Protein AF-A0A8H5SRF2-F1 (afdb_monomer_lite)

pLDDT: mean 76.47, std 15.17, range [36.59, 95.06]

Structure (mmCIF, N/CA/C/O backbone):
data_AF-A0A8H5SRF2-F1
#
_entry.id   AF-A0A8H5SRF2-F1
#
loop_
_atom_site.group_PDB
_atom_site.id
_atom_site.type_symbol
_atom_site.label_atom_id
_atom_site.label_alt_id
_atom_site.label_comp_id
_atom_site.label_asym_id
_atom_site.label_entity_id
_atom_site.label_seq_id
_atom_site.pdbx_PDB_ins_code
_atom_site.Cartn_x
_atom_site.Cartn_y
_atom_site.Cartn_z
_atom_site.occupancy
_atom_site.B_iso_or_equiv
_atom_site.auth_seq_id
_atom_site.auth_comp_id
_atom_site.auth_asym_id
_atom_site.auth_atom_id
_atom_site.pdbx_PDB_model_num
ATOM 1 N N . MET A 1 1 ? 35.062 -5.086 -26.748 1.00 83.50 1 MET A N 1
ATOM 2 C CA . MET A 1 1 ? 35.191 -6.175 -25.747 1.00 83.50 1 MET A CA 1
ATOM 3 C C . MET A 1 1 ? 34.133 -7.241 -26.026 1.00 83.50 1 MET A C 1
ATOM 5 O O . MET A 1 1 ? 33.253 -6.987 -26.843 1.00 83.50 1 MET A O 1
ATOM 9 N N . THR A 1 2 ? 34.204 -8.420 -25.406 1.00 82.44 2 THR A N 1
ATOM 10 C CA . THR A 1 2 ? 33.163 -9.452 -25.541 1.00 82.44 2 THR A CA 1
ATOM 11 C C . THR A 1 2 ? 32.632 -9.879 -24.177 1.00 82.44 2 THR A C 1
ATOM 13 O O . THR A 1 2 ? 33.399 -10.125 -23.252 1.00 82.44 2 THR A O 1
ATOM 16 N N . ILE A 1 3 ? 31.308 -9.945 -24.045 1.00 78.75 3 ILE A N 1
ATOM 17 C CA . ILE A 1 3 ? 30.597 -10.421 -22.851 1.00 78.75 3 ILE A CA 1
ATOM 18 C C . ILE A 1 3 ? 29.654 -11.519 -23.331 1.00 78.75 3 ILE A C 1
ATOM 20 O O . ILE A 1 3 ? 28.920 -11.304 -24.288 1.00 78.75 3 ILE A O 1
ATOM 24 N N . LEU A 1 4 ? 29.704 -12.710 -22.727 1.00 78.81 4 LEU A N 1
ATOM 25 C CA . LEU A 1 4 ? 28.878 -13.861 -23.139 1.00 78.81 4 LEU A CA 1
ATOM 26 C C . LEU A 1 4 ? 29.005 -14.204 -24.642 1.00 78.81 4 LEU A C 1
ATOM 28 O O . LEU A 1 4 ? 28.034 -14.573 -25.299 1.00 78.81 4 LEU A O 1
ATOM 32 N N . GLY A 1 5 ? 30.205 -14.036 -25.210 1.00 83.81 5 GLY A N 1
ATOM 33 C CA . GLY A 1 5 ? 30.459 -14.258 -26.640 1.00 83.81 5 GLY A CA 1
ATOM 34 C C . GLY A 1 5 ? 29.852 -13.198 -27.568 1.00 83.81 5 GLY A C 1
ATOM 35 O O . GLY A 1 5 ? 29.822 -13.396 -28.781 1.00 83.81 5 GLY A O 1
ATOM 36 N N . LYS A 1 6 ? 29.368 -12.078 -27.022 1.00 89.19 6 LYS A N 1
ATOM 37 C CA . LYS A 1 6 ? 28.719 -10.991 -27.761 1.00 89.19 6 LYS A CA 1
ATOM 38 C C . LYS A 1 6 ? 29.547 -9.736 -27.738 1.00 89.19 6 LYS A C 1
ATOM 40 O O . LYS A 1 6 ? 30.226 -9.459 -26.748 1.00 89.19 6 LYS A O 1
ATOM 45 N N . ARG A 1 7 ? 29.508 -8.985 -28.839 1.00 89.75 7 ARG A N 1
ATOM 46 C CA . ARG A 1 7 ? 30.237 -7.724 -28.932 1.00 89.75 7 ARG A CA 1
ATOM 47 C C . ARG A 1 7 ? 29.632 -6.751 -27.939 1.00 89.75 7 ARG A C 1
ATOM 49 O O . ARG A 1 7 ? 28.467 -6.393 -28.041 1.00 89.75 7 ARG A O 1
ATOM 56 N N . ALA A 1 8 ? 30.442 -6.341 -26.981 1.00 90.75 8 ALA A N 1
ATOM 57 C CA . ALA A 1 8 ? 30.112 -5.273 -26.066 1.00 90.75 8 ALA A CA 1
ATOM 58 C C . ALA A 1 8 ? 30.993 -4.068 -26.399 1.00 90.75 8 ALA A C 1
ATOM 60 O O . ALA A 1 8 ? 32.210 -4.197 -26.618 1.00 90.75 8 ALA A O 1
ATOM 61 N N . THR A 1 9 ? 30.360 -2.904 -26.467 1.00 92.62 9 THR A N 1
ATOM 62 C CA . THR A 1 9 ? 31.040 -1.621 -26.582 1.00 92.62 9 THR A CA 1
ATOM 63 C C . THR A 1 9 ? 30.876 -0.887 -25.267 1.00 92.62 9 THR A C 1
ATOM 65 O O . THR A 1 9 ? 29.789 -0.846 -24.698 1.00 92.62 9 THR A O 1
ATOM 68 N N . LEU A 1 10 ? 31.982 -0.362 -24.763 1.00 89.88 10 LEU A N 1
ATOM 69 C CA . LEU A 1 10 ? 31.994 0.574 -23.660 1.00 89.88 10 LEU A CA 1
ATOM 70 C C . LEU A 1 10 ? 32.866 1.728 -24.130 1.00 89.88 10 LEU A C 1
ATOM 72 O O . LEU A 1 10 ? 34.052 1.535 -24.395 1.00 89.88 10 LEU A O 1
ATOM 76 N N . VAL A 1 11 ? 32.250 2.885 -24.312 1.00 91.19 11 VAL A N 1
ATOM 77 C CA . VAL A 1 11 ? 32.907 4.117 -24.733 1.00 91.19 11 VAL A CA 1
ATOM 78 C C . VAL A 1 11 ? 32.806 5.091 -23.575 1.00 91.19 11 VAL A C 1
ATOM 80 O O . VAL A 1 11 ? 31.721 5.294 -23.033 1.00 91.19 11 VAL A O 1
ATOM 83 N N . ALA A 1 12 ? 33.945 5.646 -23.183 1.00 89.50 12 ALA A N 1
ATOM 84 C CA . ALA A 1 12 ? 34.037 6.701 -22.191 1.00 89.50 12 ALA A CA 1
ATOM 85 C C . ALA A 1 12 ? 34.679 7.914 -22.865 1.00 89.50 12 ALA A C 1
ATOM 87 O O . ALA A 1 12 ? 35.881 7.904 -23.125 1.00 89.50 12 ALA A O 1
ATOM 88 N N . ASP A 1 13 ? 33.876 8.931 -23.154 1.00 89.12 13 ASP A N 1
ATOM 89 C CA . ASP A 1 13 ? 34.351 10.212 -23.659 1.00 89.12 13 ASP A CA 1
ATOM 90 C C . ASP A 1 13 ? 34.490 11.160 -22.471 1.00 89.12 13 ASP A C 1
ATOM 92 O O . ASP A 1 13 ? 33.506 11.597 -21.869 1.00 89.12 13 ASP A O 1
ATOM 96 N N . VAL A 1 14 ? 35.738 11.426 -22.095 1.00 85.38 14 VAL A N 1
ATOM 97 C CA . VAL A 1 14 ? 36.088 12.320 -20.992 1.00 85.38 14 VAL A CA 1
ATOM 98 C C . VAL A 1 14 ? 36.762 13.541 -21.589 1.00 85.38 14 VAL A C 1
ATOM 100 O O . VAL A 1 14 ? 37.888 13.460 -22.079 1.00 85.38 14 VAL A O 1
ATOM 103 N N . VAL A 1 15 ? 36.078 14.677 -21.542 1.00 83.06 15 VAL A N 1
ATOM 104 C CA . VAL A 1 15 ? 36.648 15.978 -21.902 1.00 83.06 15 VAL A CA 1
ATOM 105 C C . VAL A 1 15 ? 36.494 16.947 -20.736 1.00 83.06 15 VAL A C 1
ATOM 107 O O . VAL A 1 15 ? 35.779 16.680 -19.774 1.00 83.06 15 VAL A O 1
ATOM 110 N N . GLU A 1 16 ? 37.153 18.100 -20.823 1.00 78.62 16 GLU A N 1
ATOM 111 C CA . GLU A 1 16 ? 37.225 19.081 -19.731 1.00 78.62 16 GLU A CA 1
ATOM 112 C C . GLU A 1 16 ? 35.849 19.523 -19.194 1.00 78.62 16 GLU A C 1
ATOM 114 O O . GLU A 1 16 ? 35.707 19.863 -18.021 1.00 78.62 16 GLU A O 1
ATOM 119 N N . THR A 1 17 ? 34.813 19.489 -20.035 1.00 78.44 17 THR A N 1
ATOM 120 C CA . THR A 1 17 ? 33.472 19.991 -19.706 1.00 78.44 17 THR A CA 1
ATOM 121 C C . THR A 1 17 ? 32.416 18.910 -19.485 1.00 78.44 17 THR A C 1
ATOM 123 O O . THR A 1 17 ? 31.357 19.226 -18.933 1.00 78.44 17 THR A O 1
ATOM 126 N N . HIS A 1 18 ? 32.664 17.659 -19.889 1.00 81.62 18 HIS A N 1
ATOM 127 C CA . HIS A 1 18 ? 31.697 16.572 -19.749 1.00 81.62 18 HIS A CA 1
ATOM 128 C C . HIS A 1 18 ? 32.340 15.185 -19.715 1.00 81.62 18 HIS A C 1
ATOM 130 O O . HIS A 1 18 ? 33.383 14.932 -20.316 1.00 81.62 18 HIS A O 1
ATOM 136 N N . VAL A 1 19 ? 31.646 14.276 -19.035 1.00 84.81 19 VAL A N 1
ATOM 137 C CA . VAL A 1 19 ? 31.926 12.846 -19.004 1.00 84.81 19 VAL A CA 1
ATOM 138 C C . VAL A 1 19 ? 30.728 12.116 -19.590 1.00 84.81 19 VAL A C 1
ATOM 140 O O . VAL A 1 19 ? 29.611 12.245 -19.089 1.00 84.81 19 VAL A O 1
ATOM 143 N N . LYS A 1 20 ? 30.955 11.325 -20.635 1.00 90.38 20 LYS A N 1
ATOM 144 C CA . LYS A 1 20 ? 29.931 10.491 -21.255 1.00 90.38 20 LYS A CA 1
ATOM 145 C C . LYS A 1 20 ? 30.368 9.036 -21.255 1.00 90.38 20 LYS A C 1
ATOM 147 O O . LYS A 1 20 ? 31.425 8.702 -21.778 1.00 90.38 20 LYS A O 1
ATOM 152 N N . PHE A 1 21 ? 29.538 8.167 -20.699 1.00 91.75 21 PHE A N 1
ATOM 153 C CA . PHE A 1 21 ? 29.698 6.724 -20.756 1.00 91.75 21 PHE A CA 1
ATOM 154 C C . PHE A 1 21 ? 28.569 6.127 -21.579 1.00 91.75 21 PHE A C 1
ATOM 156 O O . PHE A 1 21 ? 27.397 6.247 -21.231 1.00 91.75 21 PHE A O 1
ATOM 163 N N . LYS A 1 22 ? 28.925 5.421 -22.646 1.00 93.06 22 LYS A N 1
ATOM 164 C CA . LYS A 1 22 ? 27.980 4.669 -23.460 1.00 93.06 22 LYS A CA 1
ATOM 165 C C . LYS A 1 22 ? 28.372 3.205 -23.477 1.00 93.06 22 LYS A C 1
ATOM 167 O O . LYS A 1 22 ? 29.464 2.846 -23.909 1.00 93.06 22 LYS A O 1
ATOM 172 N N . GLY A 1 23 ? 27.466 2.363 -23.009 1.00 93.12 23 GLY A N 1
ATOM 173 C CA . GLY A 1 23 ? 27.585 0.916 -23.029 1.00 93.12 23 GLY A CA 1
ATOM 174 C C . GLY A 1 23 ? 26.528 0.308 -23.940 1.00 93.12 23 GLY A C 1
ATOM 175 O O . GLY A 1 23 ? 25.348 0.631 -23.817 1.00 93.12 23 GLY A O 1
ATOM 176 N N . THR A 1 24 ? 26.920 -0.602 -24.823 1.00 94.38 24 THR A N 1
ATOM 177 C CA . THR A 1 24 ? 25.981 -1.478 -25.537 1.00 94.38 24 THR A CA 1
ATOM 178 C C . THR A 1 24 ? 26.495 -2.907 -25.530 1.00 94.38 24 THR A C 1
ATOM 180 O O . THR A 1 24 ? 27.704 -3.149 -25.487 1.00 94.38 24 THR A O 1
ATOM 183 N N . ILE A 1 25 ? 25.584 -3.871 -25.597 1.00 93.12 25 ILE A N 1
ATOM 184 C CA . ILE A 1 25 ? 25.926 -5.267 -25.873 1.00 93.12 25 ILE A CA 1
ATOM 185 C C . ILE A 1 25 ? 25.044 -5.763 -27.008 1.00 93.12 25 ILE A C 1
ATOM 187 O O . ILE A 1 25 ? 23.838 -5.569 -26.978 1.00 93.12 25 ILE A O 1
ATOM 191 N N . GLU A 1 26 ? 25.653 -6.375 -28.016 1.00 94.44 26 GLU A N 1
ATOM 192 C CA . GLU A 1 26 ? 24.957 -6.947 -29.164 1.00 94.44 26 GLU A CA 1
ATOM 193 C C . GLU A 1 26 ? 23.867 -7.912 -28.698 1.00 94.44 26 GLU A C 1
ATOM 195 O O . GLU A 1 26 ? 24.128 -8.801 -27.880 1.00 94.44 26 GLU A O 1
ATOM 200 N N . SER A 1 27 ? 22.659 -7.740 -29.233 1.00 92.94 27 SER A N 1
ATOM 201 C CA . SER A 1 27 ? 21.511 -8.584 -28.914 1.00 92.94 27 SER A CA 1
ATOM 202 C C . SER A 1 27 ? 21.837 -10.073 -29.043 1.00 92.94 27 SER A C 1
ATOM 204 O O . SER A 1 27 ? 22.589 -10.540 -29.913 1.00 92.94 27 SER A O 1
ATOM 206 N N . PHE A 1 28 ? 21.306 -10.856 -28.110 1.00 92.69 28 PHE A N 1
ATOM 207 C CA . PHE A 1 28 ? 21.703 -12.248 -27.984 1.00 92.69 28 PHE A CA 1
ATOM 208 C C . PHE A 1 28 ? 20.631 -13.148 -27.426 1.00 92.69 28 PHE A C 1
ATOM 210 O O . PHE A 1 28 ? 19.654 -12.709 -26.828 1.00 92.69 28 PHE A O 1
ATOM 217 N N . LYS A 1 29 ? 20.851 -14.445 -27.632 1.00 90.25 29 LYS A N 1
ATOM 218 C CA . LYS A 1 29 ? 20.007 -15.493 -27.088 1.00 90.25 29 LYS A CA 1
ATOM 219 C C . LYS A 1 29 ? 20.769 -16.275 -26.037 1.00 90.25 29 LYS A C 1
ATOM 221 O O . LYS A 1 29 ? 21.932 -16.617 -26.248 1.00 90.25 29 LYS A O 1
ATOM 226 N N . LEU A 1 30 ? 20.100 -16.560 -24.930 1.00 85.44 30 LEU A N 1
ATOM 227 C CA . LEU A 1 30 ? 20.599 -17.414 -23.860 1.00 85.44 30 LEU A CA 1
ATOM 228 C C . LEU A 1 30 ? 19.541 -18.487 -23.609 1.00 85.44 30 LEU A C 1
ATOM 230 O O . LEU A 1 30 ? 18.542 -18.230 -22.951 1.00 85.44 30 LEU A O 1
ATOM 234 N N . GLY A 1 31 ? 19.700 -19.673 -24.197 1.00 85.62 31 GLY A N 1
ATOM 235 C CA . GLY A 1 31 ? 18.636 -20.683 -24.193 1.00 85.62 31 GLY A CA 1
ATOM 236 C C . GLY A 1 31 ? 17.362 -20.177 -24.886 1.00 85.62 31 GLY A C 1
ATOM 237 O O . GLY A 1 31 ? 17.415 -19.726 -26.027 1.00 85.62 31 GLY A O 1
ATOM 238 N N . GLY A 1 32 ? 16.218 -20.241 -24.195 1.00 85.31 32 GLY A N 1
ATOM 239 C CA . GLY A 1 32 ? 14.915 -19.760 -24.690 1.00 85.31 32 GLY A CA 1
ATOM 240 C C . GLY A 1 32 ? 14.676 -18.248 -24.564 1.00 85.31 32 GLY A C 1
ATOM 241 O O . GLY A 1 32 ? 13.567 -17.785 -24.834 1.00 85.31 32 GLY A O 1
ATOM 242 N N . PHE A 1 33 ? 15.689 -17.499 -24.129 1.00 89.00 33 PHE A N 1
ATOM 243 C CA . PHE A 1 33 ? 15.622 -16.072 -23.839 1.00 89.00 33 PHE A CA 1
ATOM 244 C C . PHE A 1 33 ? 16.278 -15.284 -24.974 1.00 89.00 33 PHE A C 1
ATOM 246 O O . PHE A 1 33 ? 17.355 -15.659 -25.432 1.00 89.00 33 PHE A O 1
ATOM 253 N N . GLU A 1 34 ? 15.672 -14.179 -25.392 1.00 92.94 34 GLU A N 1
ATOM 254 C CA . GLU A 1 34 ? 16.238 -13.190 -26.312 1.00 92.94 34 GLU A CA 1
ATOM 255 C C . GLU A 1 34 ? 16.372 -11.845 -25.594 1.00 92.94 34 GLU A C 1
ATOM 257 O O . GLU A 1 34 ? 15.385 -11.271 -25.138 1.00 92.94 34 GLU A O 1
ATOM 262 N N . ILE A 1 35 ? 17.601 -11.350 -25.491 1.00 91.88 35 ILE A N 1
ATOM 263 C CA . ILE A 1 35 ? 17.958 -10.097 -24.830 1.00 91.88 35 ILE A CA 1
ATOM 264 C C . ILE A 1 35 ? 18.271 -9.062 -25.915 1.00 91.88 35 ILE A C 1
ATOM 266 O O . ILE A 1 35 ? 19.146 -9.281 -26.754 1.00 91.88 35 ILE A O 1
ATOM 270 N N . ARG A 1 36 ? 17.540 -7.944 -25.900 1.00 94.19 36 ARG A N 1
ATOM 271 C CA . ARG A 1 36 ? 17.618 -6.838 -26.870 1.00 94.19 36 ARG A CA 1
ATOM 272 C C . ARG A 1 36 ? 17.312 -5.490 -26.201 1.00 94.19 36 ARG A C 1
ATOM 274 O O . ARG A 1 36 ? 16.944 -5.460 -25.028 1.00 94.19 36 ARG A O 1
ATOM 281 N N . GLY A 1 37 ? 17.445 -4.385 -26.927 1.00 92.38 37 GLY A N 1
ATOM 282 C CA . GLY A 1 37 ? 16.904 -3.096 -26.481 1.00 92.38 37 GLY A CA 1
ATOM 283 C C . GLY A 1 37 ? 15.373 -3.093 -26.569 1.00 92.38 37 GLY A C 1
ATOM 284 O O . GLY A 1 37 ? 14.782 -3.839 -27.360 1.00 92.38 37 GLY A O 1
ATOM 285 N N . ALA A 1 38 ? 14.696 -2.297 -25.739 1.00 91.69 38 ALA A N 1
ATOM 286 C CA . ALA A 1 38 ? 13.254 -2.105 -25.883 1.00 91.69 38 ALA A CA 1
ATOM 287 C C . ALA A 1 38 ? 12.940 -1.075 -26.972 1.00 91.69 38 ALA A C 1
ATOM 289 O O . ALA A 1 38 ? 11.940 -1.225 -27.676 1.00 91.69 38 ALA A O 1
ATOM 290 N N . ARG A 1 39 ? 13.796 -0.054 -27.122 1.00 91.12 39 ARG A N 1
ATOM 291 C CA . ARG A 1 39 ? 13.677 1.006 -28.137 1.00 91.12 39 ARG A CA 1
ATOM 292 C C . ARG A 1 39 ? 14.652 0.825 -29.300 1.00 91.12 39 ARG A C 1
ATOM 294 O O . ARG A 1 39 ? 14.367 1.290 -30.400 1.00 91.12 39 ARG A O 1
ATOM 301 N N . ALA A 1 40 ? 15.777 0.155 -29.066 1.00 89.94 40 ALA A N 1
ATOM 302 C CA . ALA A 1 40 ? 16.799 -0.139 -30.069 1.00 89.94 40 ALA A CA 1
ATOM 303 C C . ALA A 1 40 ? 17.007 -1.650 -30.260 1.00 89.94 40 ALA A C 1
ATOM 305 O O . ALA A 1 40 ? 16.462 -2.471 -29.525 1.00 89.94 40 ALA A O 1
ATOM 306 N N . THR A 1 41 ? 17.813 -2.028 -31.254 1.00 91.31 41 THR A N 1
ATOM 307 C CA . THR A 1 41 ? 18.184 -3.433 -31.485 1.00 91.31 41 THR A CA 1
ATOM 308 C C . THR A 1 41 ? 18.956 -4.006 -30.298 1.00 91.31 41 THR A C 1
ATOM 310 O O . THR A 1 41 ? 18.625 -5.077 -29.796 1.00 91.31 41 THR A O 1
ATOM 313 N N . ASP A 1 42 ? 19.948 -3.268 -29.812 1.00 93.94 42 ASP A N 1
ATOM 314 C CA . ASP A 1 42 ? 20.847 -3.710 -28.753 1.00 93.94 42 ASP A CA 1
ATOM 315 C C . ASP A 1 42 ? 20.474 -3.040 -27.425 1.00 93.94 42 ASP A C 1
ATOM 317 O O . ASP A 1 42 ? 20.145 -1.850 -27.425 1.00 93.94 42 ASP A O 1
ATOM 321 N N . PRO A 1 43 ? 20.506 -3.764 -26.291 1.00 93.25 43 PRO A N 1
ATOM 322 C CA . PRO A 1 43 ? 20.370 -3.144 -24.981 1.00 93.25 43 PRO A CA 1
ATOM 323 C C . PRO A 1 43 ? 21.507 -2.147 -24.749 1.00 93.25 43 PRO A C 1
ATOM 325 O O . PRO A 1 43 ? 22.654 -2.360 -25.167 1.00 93.25 43 PRO A O 1
ATOM 328 N N . SER A 1 44 ? 21.188 -1.060 -24.054 1.00 94.56 44 SER A N 1
ATOM 329 C CA . SER A 1 44 ? 22.119 0.050 -23.886 1.00 94.56 44 SER A CA 1
ATOM 330 C C . SER A 1 44 ? 22.020 0.713 -22.524 1.00 94.56 44 SER A C 1
ATOM 332 O O . SER A 1 44 ? 20.943 0.798 -21.933 1.00 94.56 44 SER A O 1
ATOM 334 N N . ILE A 1 45 ? 23.154 1.243 -22.084 1.00 92.75 45 ILE A N 1
ATOM 335 C CA . ILE A 1 45 ? 23.268 2.195 -20.986 1.00 92.75 45 ILE A CA 1
ATOM 336 C C . ILE A 1 45 ? 23.930 3.448 -21.562 1.00 92.75 45 ILE A C 1
ATOM 338 O O . ILE A 1 45 ? 24.992 3.352 -22.176 1.00 92.75 45 ILE A O 1
ATOM 342 N N . ASP A 1 46 ? 23.312 4.609 -21.389 1.00 93.19 46 ASP A N 1
ATOM 343 C CA . ASP A 1 46 ? 23.862 5.911 -21.775 1.00 93.19 46 ASP A CA 1
ATOM 344 C C . ASP A 1 46 ? 23.839 6.818 -20.546 1.00 93.19 46 ASP A C 1
ATOM 346 O O . ASP A 1 46 ? 22.784 7.063 -19.962 1.00 93.19 46 ASP A O 1
ATOM 350 N N . LEU A 1 47 ? 25.012 7.253 -20.111 1.00 90.69 47 LEU A N 1
ATOM 351 C CA . LEU A 1 47 ? 25.215 8.105 -18.953 1.00 90.69 47 LEU A CA 1
ATOM 352 C C . LEU A 1 47 ? 25.997 9.329 -19.413 1.00 90.69 47 LEU A C 1
ATOM 354 O O . LEU A 1 47 ? 27.134 9.210 -19.857 1.00 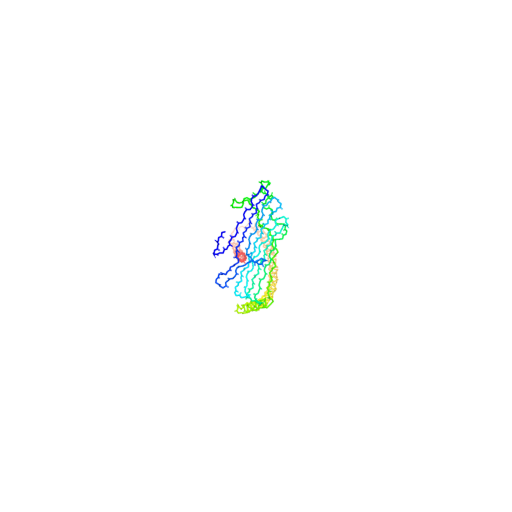90.69 47 LEU A O 1
ATOM 358 N N . GLU A 1 48 ? 25.420 10.508 -19.259 1.00 88.06 48 GLU A N 1
ATOM 359 C CA . GLU A 1 48 ? 26.080 11.771 -19.562 1.00 88.06 48 GLU A CA 1
ATOM 360 C C . GLU A 1 48 ? 26.042 12.662 -18.327 1.00 88.06 48 GLU A C 1
ATOM 362 O O . GLU A 1 48 ? 24.973 12.971 -17.805 1.00 88.06 48 GLU A O 1
ATOM 367 N N . ILE A 1 49 ? 27.219 13.046 -17.842 1.00 83.62 49 ILE A N 1
ATOM 368 C CA . ILE A 1 49 ? 27.397 13.908 -16.679 1.00 83.62 49 ILE A CA 1
ATOM 369 C C . ILE A 1 49 ? 28.272 15.085 -17.099 1.00 83.62 49 ILE A C 1
ATOM 371 O O . ILE A 1 49 ? 29.465 14.954 -17.367 1.00 83.62 49 ILE A O 1
ATOM 375 N N . SER A 1 50 ? 27.678 16.264 -17.138 1.00 80.06 50 SER A N 1
ATOM 376 C CA . SER A 1 50 ? 28.318 17.533 -17.446 1.00 80.06 50 SER A CA 1
ATOM 377 C C . SER A 1 50 ? 27.687 18.651 -16.625 1.00 80.06 50 SER A C 1
ATOM 379 O O . SER A 1 50 ? 26.713 18.451 -15.895 1.00 80.06 50 SER A O 1
ATOM 381 N N . ARG A 1 51 ? 28.231 19.866 -16.748 1.00 70.50 51 ARG A N 1
ATOM 382 C CA . ARG A 1 51 ? 27.621 21.048 -16.119 1.00 70.50 51 ARG A CA 1
ATOM 383 C C . ARG A 1 51 ? 26.224 21.354 -16.665 1.00 70.50 51 ARG A C 1
ATOM 385 O O . ARG A 1 51 ? 25.435 21.964 -15.956 1.00 70.50 51 ARG A O 1
ATOM 392 N N . THR A 1 52 ? 25.942 20.967 -17.908 1.00 75.19 52 THR A N 1
ATOM 393 C CA . THR A 1 52 ? 24.704 21.310 -18.622 1.00 75.19 52 THR A CA 1
ATOM 394 C C . THR A 1 52 ? 23.824 20.107 -18.928 1.00 75.19 52 THR A C 1
ATOM 396 O O . THR A 1 52 ? 22.685 20.304 -19.324 1.00 75.19 52 THR A O 1
ATOM 399 N N . VAL A 1 53 ? 24.313 18.876 -18.769 1.00 80.12 53 VAL A N 1
ATOM 400 C CA . VAL A 1 53 ? 23.620 17.618 -19.091 1.00 80.12 53 VAL A CA 1
ATOM 401 C C . VAL A 1 53 ? 23.884 16.613 -17.983 1.00 80.12 53 VAL A C 1
ATOM 403 O O . VAL A 1 53 ? 25.030 16.301 -17.689 1.00 80.12 53 VAL A O 1
ATOM 406 N N . GLN A 1 54 ? 22.828 16.098 -17.370 1.00 81.69 54 GLN A N 1
ATOM 407 C CA . GLN A 1 54 ? 22.906 15.063 -16.343 1.00 81.69 54 GLN A CA 1
ATOM 408 C C . GLN A 1 54 ? 21.826 14.032 -16.636 1.00 81.69 54 GLN A C 1
ATOM 410 O O . GLN A 1 54 ? 20.685 14.157 -16.185 1.00 81.69 54 GLN A O 1
ATOM 415 N N . LYS A 1 55 ? 22.184 13.044 -17.453 1.00 87.25 55 LYS A N 1
ATOM 416 C CA . LYS A 1 55 ? 21.247 12.091 -18.033 1.00 87.25 55 LYS A CA 1
ATOM 417 C C . LYS A 1 55 ? 21.694 10.656 -17.816 1.00 87.25 55 LYS A C 1
ATOM 419 O O . LYS A 1 55 ? 22.857 10.331 -18.030 1.00 87.25 55 LYS A O 1
ATOM 424 N N . ILE A 1 56 ? 20.756 9.793 -17.436 1.00 89.31 56 ILE A N 1
ATOM 425 C CA . ILE A 1 56 ? 20.941 8.344 -17.347 1.00 89.31 56 ILE A CA 1
ATOM 426 C C . ILE A 1 56 ? 19.806 7.671 -18.109 1.00 89.31 56 ILE A C 1
ATOM 428 O O . ILE A 1 56 ? 18.639 7.844 -17.768 1.00 89.31 56 ILE A O 1
ATOM 432 N N . LEU A 1 57 ? 20.151 6.869 -19.109 1.00 92.62 57 LEU A N 1
ATOM 433 C CA . LEU A 1 57 ? 19.228 6.010 -19.833 1.00 92.62 57 LEU A CA 1
ATOM 434 C C . LEU A 1 57 ? 19.691 4.560 -19.716 1.00 92.62 57 LEU A C 1
ATOM 436 O O . LEU A 1 57 ? 20.807 4.223 -20.101 1.00 92.62 57 LEU A O 1
ATOM 440 N N . ILE A 1 58 ? 18.810 3.693 -19.237 1.00 92.69 58 ILE A N 1
ATOM 441 C CA . ILE A 1 58 ? 18.965 2.240 -19.304 1.00 92.69 58 ILE A CA 1
ATOM 442 C C . ILE A 1 58 ? 17.813 1.720 -20.151 1.00 92.69 58 ILE A C 1
ATOM 444 O O . ILE A 1 58 ? 16.657 2.003 -19.843 1.00 92.69 58 ILE A O 1
ATOM 448 N N . ASP A 1 59 ? 18.125 0.975 -21.207 1.00 95.06 59 ASP A N 1
ATOM 449 C CA . ASP A 1 59 ? 17.143 0.368 -22.106 1.00 95.06 59 ASP A CA 1
ATOM 450 C C . ASP A 1 59 ? 17.413 -1.131 -22.249 1.00 95.06 59 ASP A C 1
ATOM 452 O O . ASP A 1 59 ? 18.459 -1.544 -22.760 1.00 95.06 59 ASP A O 1
ATOM 456 N N . GLY A 1 60 ? 16.458 -1.947 -21.805 1.00 94.19 60 GLY A N 1
ATOM 457 C CA . GLY A 1 60 ? 16.549 -3.395 -21.888 1.00 94.19 60 GLY A CA 1
ATOM 458 C C . GLY A 1 60 ? 15.195 -4.066 -22.077 1.00 94.19 60 GLY A C 1
ATOM 459 O O . GLY A 1 60 ? 14.188 -3.708 -21.464 1.00 94.19 60 GLY A O 1
ATOM 460 N N . LYS A 1 61 ? 15.189 -5.102 -22.911 1.00 95.00 61 LYS A N 1
ATOM 461 C CA . LYS A 1 61 ? 14.062 -6.000 -23.129 1.00 95.00 61 LYS A CA 1
ATOM 462 C C . LYS A 1 61 ? 14.542 -7.442 -23.170 1.00 95.00 61 LYS A C 1
ATOM 464 O O . LYS A 1 61 ? 15.421 -7.805 -23.948 1.00 95.00 61 LYS A O 1
ATOM 469 N N . ILE A 1 62 ? 13.893 -8.283 -22.381 1.00 93.44 62 ILE A N 1
ATOM 470 C CA . ILE A 1 62 ? 14.080 -9.729 -22.382 1.00 93.44 62 ILE A CA 1
ATOM 471 C C . ILE A 1 62 ? 12.794 -10.345 -22.913 1.00 93.44 62 ILE A C 1
ATOM 473 O O . ILE A 1 62 ? 11.715 -10.053 -22.413 1.00 93.44 62 ILE A O 1
ATOM 477 N N . THR A 1 63 ? 12.892 -11.160 -23.952 1.00 92.62 63 THR A N 1
ATOM 478 C CA . THR A 1 63 ? 11.768 -11.885 -24.553 1.00 92.62 63 THR A CA 1
ATOM 479 C C . THR A 1 63 ? 11.965 -13.379 -24.291 1.00 92.62 63 THR A C 1
ATOM 481 O O . THR A 1 63 ? 13.076 -13.884 -24.431 1.00 92.62 63 THR A O 1
ATOM 484 N N . PHE A 1 64 ? 10.914 -14.091 -23.896 1.00 89.69 64 PHE A N 1
ATOM 485 C CA . PHE A 1 64 ? 10.924 -15.527 -23.595 1.00 89.69 64 PHE A CA 1
ATOM 486 C C . PHE A 1 64 ? 9.826 -16.168 -24.422 1.00 89.69 64 PHE A C 1
ATOM 488 O O . PHE A 1 64 ? 8.667 -15.803 -24.275 1.00 89.69 64 PHE A O 1
ATOM 495 N N . GLN A 1 65 ? 10.138 -17.110 -25.310 1.00 76.44 65 GLN A N 1
ATOM 496 C CA . GLN A 1 65 ? 9.128 -17.551 -26.292 1.00 76.44 65 GLN A CA 1
ATOM 497 C C . GLN A 1 65 ? 8.605 -16.330 -27.110 1.00 76.44 65 GLN A C 1
ATOM 499 O O . GLN A 1 65 ? 9.053 -15.203 -26.916 1.00 76.44 65 GLN A O 1
ATOM 504 N N . LYS A 1 66 ? 7.740 -16.496 -28.116 1.00 76.94 66 LYS A N 1
ATOM 505 C CA . LYS A 1 66 ? 7.421 -15.361 -29.018 1.00 76.94 66 LYS A CA 1
ATOM 506 C C . LYS A 1 66 ? 6.642 -14.216 -28.343 1.00 76.94 66 LYS A C 1
ATOM 508 O O . LYS A 1 66 ? 6.776 -13.075 -28.779 1.00 76.94 66 LYS A O 1
ATOM 513 N N . ASP A 1 67 ? 5.902 -14.505 -27.269 1.00 82.69 67 ASP A N 1
ATOM 514 C CA . ASP A 1 67 ? 4.855 -13.608 -26.753 1.00 82.69 67 ASP A CA 1
ATOM 515 C C . ASP A 1 67 ? 5.002 -13.195 -25.276 1.00 82.69 67 ASP A C 1
ATOM 517 O O . ASP A 1 67 ? 4.175 -12.424 -24.780 1.00 82.69 67 ASP A O 1
ATOM 521 N N . VAL A 1 68 ? 6.047 -13.657 -24.575 1.00 88.31 68 VAL A N 1
ATOM 522 C CA . VAL A 1 68 ? 6.361 -13.259 -23.188 1.00 88.31 68 VAL A CA 1
ATOM 523 C C . VAL A 1 68 ? 7.538 -12.286 -23.223 1.00 88.31 68 VAL A C 1
ATOM 525 O O . VAL A 1 68 ? 8.544 -12.551 -23.882 1.00 88.31 68 VAL A O 1
ATOM 528 N N . TRP A 1 69 ? 7.467 -11.170 -22.505 1.00 93.31 69 TRP A N 1
ATOM 529 C CA . TRP A 1 69 ? 8.592 -10.253 -22.359 1.00 93.31 69 TRP A CA 1
ATOM 530 C C . TRP A 1 69 ? 8.599 -9.503 -21.033 1.00 93.31 69 TRP A C 1
ATOM 532 O O . TRP A 1 69 ? 7.568 -9.302 -20.397 1.00 93.31 69 TRP A O 1
ATOM 542 N N . ILE A 1 70 ? 9.789 -9.049 -20.659 1.00 92.75 70 ILE A N 1
ATOM 543 C CA . ILE A 1 70 ? 10.046 -8.060 -19.620 1.00 92.75 70 ILE A CA 1
ATOM 544 C C . ILE A 1 70 ? 10.774 -6.897 -20.282 1.00 92.75 70 ILE A C 1
ATOM 546 O O . ILE A 1 70 ? 11.795 -7.096 -20.939 1.00 92.75 70 ILE A O 1
ATOM 550 N N . VAL A 1 71 ? 10.259 -5.688 -20.106 1.00 94.94 71 VAL A N 1
ATOM 551 C CA . VAL A 1 71 ? 10.917 -4.440 -20.494 1.00 94.94 71 VAL A CA 1
ATOM 552 C C . VAL A 1 71 ? 11.270 -3.675 -19.232 1.00 94.94 71 VAL A C 1
ATOM 554 O O . VAL A 1 71 ? 10.435 -3.544 -18.339 1.00 94.94 71 VAL A O 1
ATOM 557 N N . VAL A 1 72 ? 12.494 -3.159 -19.184 1.00 93.00 72 VAL A N 1
ATOM 558 C CA . VAL A 1 72 ? 12.966 -2.241 -18.150 1.00 93.00 72 VAL A CA 1
ATOM 559 C C . VAL A 1 72 ? 13.565 -1.036 -18.849 1.00 93.00 72 VAL A C 1
ATOM 561 O O . VAL A 1 72 ? 14.514 -1.167 -19.623 1.00 93.00 72 VAL A O 1
ATOM 564 N N . ILE A 1 73 ? 13.007 0.136 -18.568 1.00 94.00 73 ILE A N 1
ATOM 565 C CA . ILE A 1 73 ? 13.557 1.406 -19.017 1.00 94.00 73 ILE A CA 1
ATOM 566 C C . ILE A 1 73 ? 13.689 2.323 -17.809 1.00 94.00 73 ILE A C 1
ATOM 568 O O . ILE A 1 73 ? 12.730 2.534 -17.066 1.00 94.00 73 ILE A O 1
ATOM 572 N N . VAL A 1 74 ? 14.881 2.879 -17.635 1.00 91.94 74 VAL A N 1
ATOM 573 C CA . VAL A 1 74 ? 15.166 3.921 -16.647 1.00 91.94 74 VAL A CA 1
ATOM 574 C C . VAL A 1 74 ? 15.604 5.148 -17.420 1.00 91.94 74 VAL A C 1
ATOM 576 O O . VAL A 1 74 ? 16.533 5.052 -18.214 1.00 91.94 74 VAL A O 1
ATOM 579 N N . ASP A 1 75 ? 14.926 6.272 -17.228 1.00 91.19 75 ASP A N 1
ATOM 580 C CA . ASP A 1 75 ? 15.210 7.525 -17.926 1.00 91.19 75 ASP A CA 1
ATOM 581 C C . ASP A 1 75 ? 15.205 8.666 -16.908 1.00 91.19 75 ASP A C 1
ATOM 583 O O . ASP A 1 75 ? 14.161 9.024 -16.347 1.00 91.19 75 ASP A O 1
ATOM 587 N N . ILE A 1 76 ? 16.403 9.168 -16.633 1.00 87.56 76 ILE A N 1
ATOM 588 C CA . ILE A 1 76 ? 16.706 10.212 -15.661 1.00 87.56 76 ILE A CA 1
ATOM 589 C C . ILE A 1 76 ? 17.333 11.366 -16.430 1.00 87.56 76 ILE A C 1
ATOM 591 O O . ILE A 1 76 ? 18.336 11.166 -17.103 1.00 87.56 76 ILE A O 1
ATOM 595 N N . ASP A 1 77 ? 16.774 12.559 -16.299 1.00 85.94 77 ASP A N 1
ATOM 596 C CA . ASP A 1 77 ? 17.340 13.815 -16.777 1.00 85.94 77 ASP A CA 1
ATOM 597 C C . ASP A 1 77 ? 17.136 14.869 -15.687 1.00 85.94 77 ASP A C 1
ATOM 599 O O . ASP A 1 77 ? 16.022 15.345 -15.459 1.00 85.94 77 ASP A O 1
ATOM 603 N N . THR A 1 78 ? 18.196 15.209 -14.955 1.00 76.50 78 THR A N 1
ATOM 604 C CA . THR A 1 78 ? 18.042 16.102 -13.799 1.00 76.50 78 THR A CA 1
ATOM 605 C C . THR A 1 78 ? 17.819 17.555 -14.208 1.00 76.50 78 THR A C 1
ATOM 607 O O . THR A 1 78 ? 17.260 18.309 -13.418 1.00 76.50 78 THR A O 1
ATOM 610 N N . ASN A 1 79 ? 18.200 17.961 -15.425 1.00 76.06 79 ASN A N 1
ATOM 611 C CA . ASN A 1 79 ? 17.964 19.331 -15.892 1.00 76.06 79 ASN A CA 1
ATOM 612 C C . ASN A 1 79 ? 16.495 19.557 -16.228 1.00 76.06 79 ASN A C 1
ATOM 614 O O . ASN A 1 79 ? 15.943 20.610 -15.924 1.00 76.06 79 ASN A O 1
ATOM 618 N N . GLU A 1 80 ? 15.864 18.551 -16.831 1.00 78.25 80 GLU A N 1
ATOM 619 C CA . GLU A 1 80 ? 14.424 18.550 -17.090 1.00 78.25 80 GLU A CA 1
ATOM 620 C C . GLU A 1 80 ? 13.611 18.180 -15.836 1.00 78.25 80 GLU A C 1
ATOM 622 O O . GLU A 1 80 ? 12.383 18.147 -15.877 1.00 78.25 80 GLU A O 1
ATOM 627 N N . GLY A 1 81 ? 14.277 17.877 -14.712 1.00 75.81 81 GLY A N 1
ATOM 628 C CA . GLY A 1 81 ? 13.632 17.384 -13.495 1.00 75.81 81 GLY A CA 1
ATOM 629 C C . GLY A 1 81 ? 12.969 16.016 -13.677 1.00 75.81 81 GLY A C 1
ATOM 630 O O . GLY A 1 81 ? 12.133 15.625 -12.866 1.00 75.81 81 GLY A O 1
ATOM 631 N N . LYS A 1 82 ? 13.327 15.287 -14.735 1.00 83.19 82 LYS A N 1
ATOM 632 C CA . LYS A 1 82 ? 12.719 14.026 -15.132 1.00 83.19 82 LYS A CA 1
ATOM 633 C C . LYS A 1 82 ? 13.414 12.874 -14.429 1.00 83.19 82 LYS A C 1
ATOM 635 O O . LYS A 1 82 ? 14.619 12.675 -14.546 1.00 83.19 82 LYS A O 1
ATOM 640 N N . LEU A 1 83 ? 12.640 12.048 -13.746 1.00 87.69 83 LEU A N 1
ATOM 641 C CA . LEU A 1 83 ? 13.120 10.771 -13.245 1.00 87.69 83 LEU A CA 1
ATOM 642 C C . LEU A 1 83 ? 11.981 9.775 -13.397 1.00 87.69 83 LEU A C 1
ATOM 644 O O . LEU A 1 83 ? 10.955 9.882 -12.729 1.00 87.69 83 LEU A O 1
ATOM 648 N N . SER A 1 84 ? 12.136 8.861 -14.351 1.00 89.56 84 SER A N 1
ATOM 649 C CA . SER A 1 84 ? 11.078 7.955 -14.781 1.00 89.56 84 SER A CA 1
ATOM 650 C C . SER A 1 84 ? 11.569 6.519 -14.908 1.00 89.56 84 SER A C 1
ATOM 652 O O . SER A 1 84 ? 12.665 6.243 -15.397 1.00 89.56 84 SER A O 1
ATOM 654 N N . PHE A 1 85 ? 10.715 5.606 -14.473 1.00 90.88 85 PHE A N 1
ATOM 655 C CA . PHE A 1 85 ? 10.894 4.171 -14.544 1.00 90.88 85 PHE A CA 1
ATOM 656 C C . PHE A 1 85 ? 9.712 3.585 -15.301 1.00 90.88 85 PHE A C 1
ATOM 658 O O . PHE A 1 85 ? 8.555 3.848 -14.972 1.00 90.88 85 PHE A O 1
ATOM 665 N N . TYR A 1 86 ? 10.005 2.774 -16.305 1.00 93.75 86 TYR A N 1
ATOM 666 C CA . TYR A 1 86 ? 9.008 2.035 -17.056 1.00 93.75 86 TYR A CA 1
ATOM 667 C C . TYR A 1 86 ? 9.339 0.551 -16.999 1.00 93.75 86 TYR A C 1
ATOM 669 O O . TYR A 1 86 ? 10.442 0.120 -17.342 1.00 93.75 86 TYR A O 1
ATOM 677 N N . PHE A 1 87 ? 8.356 -0.224 -16.570 1.00 93.81 87 PHE A N 1
ATOM 678 C CA . PHE A 1 87 ? 8.423 -1.667 -16.479 1.00 93.81 87 PHE A CA 1
ATOM 679 C C . PHE A 1 87 ? 7.208 -2.263 -17.184 1.00 93.81 87 PHE A C 1
ATOM 681 O O . PHE A 1 87 ? 6.074 -1.893 -16.890 1.00 93.81 87 PHE A O 1
ATOM 688 N N . ASP A 1 88 ? 7.424 -3.201 -18.100 1.00 92.44 88 ASP A N 1
ATOM 689 C CA . ASP A 1 88 ? 6.335 -3.913 -18.774 1.00 92.44 88 ASP A CA 1
ATOM 690 C C . ASP A 1 88 ? 6.612 -5.410 -18.781 1.00 92.44 88 ASP A C 1
ATOM 692 O O . ASP A 1 88 ? 7.535 -5.883 -19.446 1.00 92.44 88 ASP A O 1
ATOM 696 N N . LEU A 1 89 ? 5.800 -6.151 -18.035 1.00 91.06 89 LEU A N 1
ATOM 697 C CA . LEU A 1 89 ? 5.787 -7.604 -18.011 1.00 91.06 89 LEU A CA 1
ATOM 698 C C . LEU A 1 89 ? 4.581 -8.090 -18.806 1.00 91.06 89 LEU A C 1
ATOM 700 O O . LEU A 1 89 ? 3.438 -7.892 -18.397 1.00 91.06 89 LEU A O 1
ATOM 704 N N . LYS A 1 90 ? 4.828 -8.809 -19.895 1.00 89.50 90 LYS A N 1
ATOM 705 C CA . LYS A 1 90 ? 3.808 -9.577 -20.603 1.00 89.50 90 LYS A CA 1
ATOM 706 C C . LYS A 1 90 ? 4.148 -11.051 -20.509 1.00 89.50 90 LYS A C 1
ATOM 708 O O . LYS A 1 90 ? 5.237 -11.446 -20.889 1.00 89.50 90 LYS A O 1
ATOM 713 N N . VAL A 1 91 ? 3.211 -11.867 -20.054 1.00 84.38 91 VAL A N 1
ATOM 714 C CA . VAL A 1 91 ? 3.309 -13.335 -20.092 1.00 84.38 91 VAL A CA 1
ATOM 715 C C . VAL A 1 91 ? 2.309 -13.935 -21.073 1.00 84.38 91 VAL A C 1
ATOM 717 O O . VAL A 1 91 ? 2.514 -15.013 -21.611 1.00 84.38 91 VAL A O 1
ATOM 720 N N . SER A 1 92 ? 1.219 -13.227 -21.342 1.00 80.44 92 SER A N 1
ATOM 721 C CA . SER A 1 92 ? 0.319 -13.496 -22.462 1.00 80.44 92 SER A CA 1
ATOM 722 C C . SER A 1 92 ? -0.461 -12.224 -22.774 1.00 80.44 92 SER A C 1
ATOM 724 O O . SER A 1 92 ? -0.382 -11.249 -22.025 1.00 80.44 92 SER A O 1
ATOM 726 N N . ASP A 1 93 ? -1.269 -12.222 -23.833 1.00 75.94 93 ASP A N 1
ATOM 727 C CA . ASP A 1 93 ? -2.191 -11.105 -24.087 1.00 75.94 93 ASP A CA 1
ATOM 728 C C . ASP A 1 93 ? -3.144 -10.855 -22.907 1.00 75.94 93 ASP A C 1
ATOM 730 O O . ASP A 1 93 ? -3.539 -9.718 -22.655 1.00 75.94 93 ASP A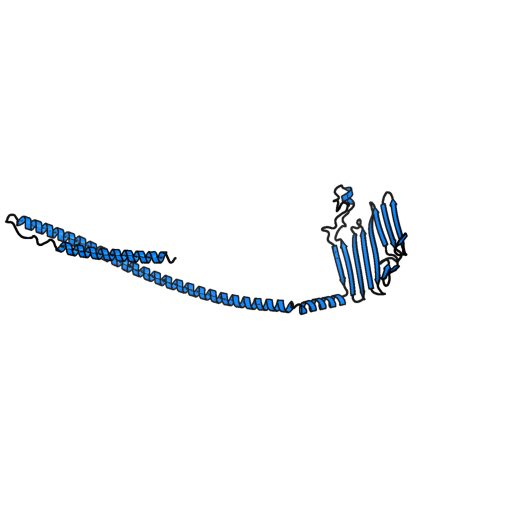 O 1
ATOM 734 N N . LYS A 1 94 ? -3.455 -11.903 -22.131 1.00 72.19 94 LYS A N 1
ATOM 735 C CA . LYS A 1 94 ? -4.331 -11.841 -20.953 1.00 72.19 94 LYS A CA 1
ATOM 736 C C . LYS A 1 94 ? -3.599 -11.465 -19.660 1.00 72.19 94 LYS A C 1
ATOM 738 O O . LYS A 1 94 ? -4.224 -10.935 -18.747 1.00 72.19 94 LYS A O 1
ATOM 743 N N . LEU A 1 95 ? -2.289 -11.708 -19.578 1.00 76.81 95 LEU A N 1
ATOM 744 C CA . LEU A 1 95 ? -1.444 -11.460 -18.401 1.00 76.81 95 LEU A CA 1
ATOM 745 C C . LEU A 1 95 ? -0.348 -10.465 -18.797 1.00 76.81 95 LEU A C 1
ATOM 747 O O . LEU A 1 95 ? 0.766 -10.849 -19.153 1.00 76.81 95 LEU A O 1
ATOM 751 N N . ARG A 1 96 ? -0.707 -9.177 -18.754 1.00 86.75 96 ARG A N 1
ATOM 752 C CA . ARG A 1 96 ? 0.200 -8.039 -18.927 1.00 86.75 96 ARG A CA 1
ATOM 753 C C . ARG A 1 96 ? 0.067 -7.076 -17.753 1.00 86.75 96 ARG A C 1
ATOM 755 O O . ARG A 1 96 ? -1.053 -6.741 -17.355 1.00 86.75 96 ARG A O 1
ATOM 762 N N . VAL A 1 97 ? 1.208 -6.656 -17.226 1.00 86.50 97 VAL A N 1
ATOM 763 C CA . VAL A 1 97 ? 1.352 -5.676 -16.153 1.00 86.50 97 VAL A CA 1
ATOM 764 C C . VAL A 1 97 ? 2.335 -4.620 -16.628 1.00 86.50 97 VAL A C 1
ATOM 766 O O . VAL A 1 97 ? 3.491 -4.927 -16.909 1.00 86.50 97 VAL A O 1
ATOM 769 N N . THR A 1 98 ? 1.876 -3.379 -16.688 1.00 90.50 98 THR A N 1
ATOM 770 C CA . THR A 1 98 ? 2.696 -2.224 -17.036 1.00 90.50 98 THR A CA 1
ATOM 771 C C . THR A 1 98 ? 2.745 -1.300 -15.828 1.00 90.50 98 THR A C 1
ATOM 773 O O . THR A 1 98 ? 1.712 -0.907 -15.298 1.00 90.50 98 THR A O 1
ATOM 776 N N . ILE A 1 99 ? 3.945 -0.967 -15.369 1.00 89.94 99 ILE A N 1
ATOM 777 C CA . ILE A 1 99 ? 4.179 -0.039 -14.267 1.00 89.94 99 ILE A CA 1
ATOM 778 C C . ILE A 1 99 ? 4.973 1.129 -14.829 1.00 89.94 99 ILE A C 1
ATOM 780 O O . ILE A 1 99 ? 6.059 0.950 -15.380 1.00 89.94 99 ILE A O 1
ATOM 784 N N . THR A 1 100 ? 4.430 2.327 -14.674 1.00 91.31 100 THR A N 1
ATOM 785 C CA . THR A 1 100 ? 5.141 3.573 -14.949 1.00 91.31 100 THR A CA 1
ATOM 786 C C . THR A 1 100 ? 5.238 4.341 -13.645 1.00 91.31 100 THR A C 1
ATOM 788 O O . THR A 1 100 ? 4.218 4.629 -13.027 1.00 91.31 100 THR A O 1
ATOM 791 N N . ALA A 1 101 ? 6.454 4.650 -13.215 1.00 88.56 101 ALA A N 1
ATOM 792 C CA . ALA A 1 101 ? 6.701 5.497 -12.061 1.00 88.56 101 ALA A CA 1
ATOM 793 C C . ALA A 1 101 ? 7.465 6.736 -12.516 1.00 88.56 101 ALA A C 1
ATOM 795 O O . ALA A 1 101 ? 8.500 6.621 -13.167 1.00 88.56 101 ALA A O 1
ATOM 796 N N . SER A 1 102 ? 6.974 7.918 -12.173 1.00 88.75 102 SER A N 1
ATOM 797 C CA . SER A 1 102 ? 7.662 9.183 -12.428 1.00 88.75 102 SER A CA 1
ATOM 798 C C . SER A 1 102 ? 7.732 9.993 -11.148 1.00 88.75 102 SER A C 1
ATOM 800 O O . SER A 1 102 ? 6.757 10.047 -10.401 1.00 88.75 102 SER A O 1
ATOM 802 N N . LEU A 1 103 ? 8.877 10.615 -10.899 1.00 85.00 103 LEU A N 1
ATOM 803 C CA . LEU A 1 103 ? 9.056 11.516 -9.771 1.00 85.00 103 LEU A CA 1
ATOM 804 C C . LEU A 1 103 ? 8.069 12.683 -9.861 1.00 85.00 103 LEU A C 1
ATOM 806 O O . LEU A 1 103 ? 7.905 13.285 -10.923 1.00 85.00 103 LEU A O 1
ATOM 810 N N . GLU A 1 104 ? 7.426 12.995 -8.743 1.00 76.31 104 GLU A N 1
ATOM 811 C CA . GLU A 1 104 ? 6.576 14.168 -8.622 1.00 76.31 104 GLU A CA 1
ATOM 812 C C . GLU A 1 104 ? 7.415 15.374 -8.175 1.00 76.31 104 GLU A C 1
ATOM 814 O O . GLU A 1 104 ? 8.096 15.356 -7.145 1.00 76.31 104 GLU A O 1
ATOM 819 N N . GLY A 1 105 ? 7.401 16.431 -8.989 1.00 69.25 105 GLY A N 1
ATOM 820 C CA . GLY A 1 105 ? 8.242 17.609 -8.785 1.00 69.25 105 GLY A CA 1
ATOM 821 C C . GLY A 1 105 ? 9.691 17.430 -9.270 1.00 69.25 105 GLY A C 1
ATOM 822 O O . GLY A 1 105 ? 10.010 16.475 -9.975 1.00 69.25 105 GLY A O 1
ATOM 823 N N . PRO A 1 106 ? 10.589 18.377 -8.941 1.00 70.00 106 PRO A N 1
ATOM 824 C CA . PRO A 1 106 ? 11.931 18.402 -9.507 1.00 70.00 106 PRO A CA 1
ATOM 825 C C . PRO A 1 106 ? 12.809 17.272 -8.960 1.00 70.00 106 PRO A C 1
ATOM 827 O O . PRO A 1 106 ? 12.832 17.007 -7.744 1.00 70.00 106 PRO A O 1
ATOM 830 N N . ALA A 1 107 ? 13.584 16.672 -9.869 1.00 67.81 107 ALA A N 1
ATOM 831 C CA . ALA A 1 107 ? 14.672 15.760 -9.542 1.00 67.81 107 ALA A CA 1
ATOM 832 C C . ALA A 1 107 ? 15.650 16.411 -8.551 1.00 67.81 107 ALA A C 1
ATOM 834 O O . ALA A 1 107 ? 15.971 17.594 -8.683 1.00 67.81 107 ALA A O 1
ATOM 835 N N . PRO A 1 108 ? 16.121 15.672 -7.530 1.00 65.06 108 PRO A N 1
ATOM 836 C CA . PRO A 1 108 ? 17.137 16.193 -6.634 1.00 65.06 108 PRO A CA 1
ATOM 837 C C . PRO A 1 108 ? 18.419 16.454 -7.427 1.00 65.06 108 PRO A C 1
ATOM 839 O O . PRO A 1 108 ? 19.011 15.542 -8.004 1.00 65.06 108 PRO A O 1
ATOM 842 N N . ASN A 1 109 ? 18.860 17.708 -7.439 1.00 59.69 109 ASN A N 1
ATOM 843 C CA . ASN A 1 109 ? 20.123 18.082 -8.051 1.00 59.69 109 ASN A CA 1
ATOM 844 C C . ASN A 1 109 ? 21.279 17.602 -7.164 1.00 59.69 109 ASN A C 1
ATOM 846 O O . ASN A 1 109 ? 21.744 18.321 -6.279 1.00 59.69 109 ASN A O 1
ATOM 850 N N . ALA A 1 110 ? 21.780 16.396 -7.427 1.00 55.56 110 ALA A N 1
ATOM 851 C CA . ALA A 1 110 ? 22.949 15.851 -6.737 1.00 55.56 110 ALA A CA 1
ATOM 852 C C . ALA A 1 110 ? 24.207 16.734 -6.901 1.00 55.56 110 ALA A C 1
ATOM 854 O O . ALA A 1 110 ? 25.094 16.701 -6.052 1.00 55.56 110 ALA A O 1
ATOM 855 N N . ILE A 1 111 ? 24.278 17.554 -7.962 1.00 48.19 111 ILE A N 1
ATOM 856 C CA . ILE A 1 111 ? 25.437 18.412 -8.258 1.00 48.19 111 ILE A CA 1
ATOM 857 C C . ILE A 1 111 ? 25.329 19.815 -7.633 1.00 48.19 111 ILE A C 1
ATOM 859 O O . ILE A 1 111 ? 26.348 20.363 -7.208 1.00 48.19 111 ILE A O 1
ATOM 863 N N . SER A 1 112 ? 24.134 20.411 -7.502 1.00 47.03 112 SER A N 1
ATOM 864 C CA . SER A 1 112 ? 24.038 21.787 -6.978 1.00 47.03 112 SER A CA 1
ATOM 865 C C . SER A 1 112 ? 24.268 21.880 -5.468 1.00 47.03 112 SER A C 1
ATOM 867 O O . SER A 1 112 ? 24.784 22.891 -5.002 1.00 47.03 112 SER A O 1
ATOM 869 N N . GLU A 1 113 ? 23.970 20.827 -4.700 1.00 46.25 113 GLU A N 1
ATOM 870 C CA . GLU A 1 113 ? 24.330 20.780 -3.273 1.00 46.25 113 GLU A CA 1
ATOM 871 C C . GLU A 1 113 ? 25.839 20.550 -3.066 1.00 46.25 113 GLU A C 1
ATOM 873 O O . GLU A 1 113 ? 26.422 21.066 -2.110 1.00 46.25 113 GLU A O 1
ATOM 878 N N . GLY A 1 114 ? 26.495 19.834 -3.991 1.00 43.03 114 GLY A N 1
ATOM 879 C CA . GLY A 1 114 ? 27.940 19.574 -3.956 1.00 43.03 114 GLY A CA 1
ATOM 880 C C . GLY A 1 114 ? 28.782 20.819 -4.229 1.00 43.03 114 GLY A C 1
ATOM 881 O O . GLY A 1 114 ? 29.800 21.029 -3.574 1.00 43.03 114 GLY A O 1
ATOM 882 N N . ALA A 1 115 ? 28.331 21.685 -5.140 1.00 41.88 115 ALA A N 1
ATOM 883 C CA . ALA A 1 115 ? 29.018 22.935 -5.476 1.00 41.88 115 ALA A CA 1
ATOM 884 C C . ALA A 1 115 ? 28.913 24.014 -4.378 1.00 41.88 115 ALA A C 1
ATOM 886 O O . ALA A 1 115 ? 29.775 24.885 -4.294 1.00 41.88 115 ALA A O 1
ATOM 887 N N . ALA A 1 116 ? 27.884 23.951 -3.526 1.00 46.50 116 ALA A N 1
ATOM 888 C CA . ALA A 1 116 ? 27.651 24.907 -2.440 1.00 46.50 116 ALA A CA 1
ATOM 889 C C . ALA A 1 116 ? 28.308 24.507 -1.100 1.00 46.50 116 ALA A C 1
ATOM 891 O O . ALA A 1 116 ? 28.099 25.182 -0.096 1.00 46.50 116 ALA A O 1
ATOM 892 N N . GLY A 1 117 ? 29.066 23.403 -1.056 1.00 50.31 117 GLY A N 1
ATOM 893 C CA . GLY A 1 117 ? 29.726 22.919 0.166 1.00 50.31 117 GLY A CA 1
ATOM 894 C C . GLY A 1 117 ? 28.792 22.291 1.212 1.00 50.31 117 GLY A C 1
ATOM 895 O O . GLY A 1 117 ? 29.260 21.918 2.282 1.00 50.31 117 GLY A O 1
ATOM 896 N N . ASN A 1 118 ? 27.500 22.132 0.901 1.00 51.25 118 ASN A N 1
ATOM 897 C CA . ASN A 1 118 ? 26.476 21.613 1.819 1.00 51.25 118 ASN A CA 1
ATOM 898 C C . ASN A 1 118 ? 25.964 20.207 1.451 1.00 51.25 118 ASN A C 1
ATOM 900 O O . ASN A 1 118 ? 25.027 19.720 2.084 1.00 51.25 118 ASN A O 1
ATOM 904 N N . ALA A 1 119 ? 26.546 19.539 0.448 1.00 54.56 119 ALA A N 1
ATOM 905 C CA . ALA A 1 119 ? 26.128 18.189 0.079 1.00 54.56 119 ALA A CA 1
ATOM 906 C C . ALA A 1 119 ? 26.328 17.203 1.230 1.00 54.56 119 ALA A C 1
ATOM 908 O O . ALA A 1 119 ? 27.428 17.017 1.758 1.00 54.56 119 ALA A O 1
ATOM 909 N N . LYS A 1 120 ? 25.242 16.520 1.582 1.00 53.66 120 LYS A N 1
ATOM 910 C CA . LYS A 1 120 ? 25.253 15.457 2.577 1.00 53.66 120 LYS A CA 1
ATOM 911 C C . LYS A 1 120 ? 25.930 14.230 1.965 1.00 53.66 120 LYS A C 1
ATOM 913 O O . LYS A 1 120 ? 25.454 13.686 0.975 1.00 53.66 120 LYS A O 1
ATOM 918 N N . LEU A 1 121 ? 27.038 13.784 2.552 1.00 55.41 121 LEU A N 1
ATOM 919 C CA . LEU A 1 121 ? 27.651 12.507 2.185 1.00 55.41 121 LEU A CA 1
ATOM 920 C C . LEU A 1 121 ? 26.699 11.376 2.585 1.00 55.41 121 LEU A C 1
ATOM 922 O O . LEU A 1 121 ? 26.434 11.176 3.772 1.00 55.41 121 LEU A O 1
ATOM 926 N N . ILE A 1 122 ? 26.197 10.624 1.609 1.00 54.31 122 ILE A N 1
ATOM 927 C CA . ILE A 1 122 ? 25.418 9.408 1.855 1.00 54.31 122 ILE A CA 1
ATOM 928 C C . ILE A 1 122 ? 26.374 8.238 1.641 1.00 54.31 122 ILE A C 1
ATOM 930 O O . ILE A 1 122 ? 26.841 8.011 0.529 1.00 54.31 122 ILE A O 1
ATOM 934 N N . ASN A 1 123 ? 26.720 7.521 2.714 1.00 53.53 123 ASN A N 1
ATOM 935 C CA . ASN A 1 123 ? 27.678 6.406 2.682 1.00 53.53 123 ASN A CA 1
ATOM 936 C C . ASN A 1 123 ? 29.030 6.757 2.021 1.00 53.53 123 ASN A C 1
ATOM 938 O O . ASN A 1 123 ? 29.611 5.944 1.307 1.00 53.53 123 ASN A O 1
ATOM 942 N N . GLY A 1 124 ? 29.528 7.979 2.240 1.00 55.72 124 GLY A N 1
ATOM 943 C CA . GLY A 1 124 ? 30.810 8.438 1.690 1.00 55.72 124 GLY A CA 1
ATOM 944 C C . GLY A 1 124 ? 30.774 8.858 0.216 1.00 55.72 124 GLY A C 1
ATOM 945 O O . GLY A 1 124 ? 31.817 9.209 -0.329 1.00 55.72 124 GLY A O 1
ATOM 946 N N . VAL A 1 125 ? 29.598 8.871 -0.419 1.00 53.12 125 VAL A N 1
ATOM 947 C CA . VAL A 1 125 ? 29.412 9.326 -1.802 1.00 53.12 125 VAL A CA 1
ATOM 948 C C . VAL A 1 125 ? 28.642 10.649 -1.804 1.00 53.12 125 VAL A C 1
ATOM 950 O O . VAL A 1 125 ? 27.643 10.804 -1.098 1.00 53.12 125 VAL A O 1
ATOM 953 N N . LEU A 1 126 ? 29.124 11.618 -2.587 1.00 55.06 126 LEU A N 1
ATOM 954 C CA . LEU A 1 126 ? 28.406 12.859 -2.883 1.00 55.06 126 LEU A CA 1
ATOM 955 C C . LEU A 1 126 ? 27.169 12.520 -3.721 1.00 55.06 126 LEU A C 1
ATOM 957 O O . LEU A 1 126 ? 27.297 12.059 -4.855 1.00 55.06 126 LEU A O 1
ATOM 961 N N . GLY A 1 127 ? 25.978 12.728 -3.165 1.00 54.41 127 GLY A N 1
ATOM 962 C CA . GLY A 1 127 ? 24.729 12.445 -3.862 1.00 54.41 127 GLY A CA 1
ATOM 963 C C . GLY A 1 127 ? 23.521 13.079 -3.183 1.00 54.41 127 GLY A C 1
ATOM 964 O O . GLY A 1 127 ? 23.495 13.249 -1.967 1.00 54.41 127 GLY A O 1
ATOM 965 N N . GLY A 1 128 ? 22.513 13.421 -3.985 1.00 59.56 128 GLY A N 1
ATOM 966 C CA . GLY A 1 128 ? 21.203 13.829 -3.481 1.00 59.56 128 GLY A CA 1
ATOM 967 C C . GLY A 1 128 ? 20.409 12.627 -2.964 1.00 59.56 128 GLY A C 1
ATOM 968 O O . GLY A 1 128 ? 20.603 11.498 -3.414 1.00 59.56 128 GLY A O 1
ATOM 969 N N . THR A 1 129 ? 19.494 12.863 -2.023 1.00 62.72 129 THR A N 1
ATOM 970 C CA . THR A 1 129 ? 18.573 11.830 -1.532 1.00 62.72 129 THR A CA 1
ATOM 971 C C . THR A 1 129 ? 17.227 11.902 -2.252 1.00 62.72 129 THR A C 1
ATOM 973 O O . THR A 1 129 ? 16.712 12.985 -2.526 1.00 62.72 129 THR A O 1
ATOM 976 N N . LEU A 1 130 ? 16.636 10.738 -2.528 1.00 67.06 130 LEU A N 1
ATOM 977 C CA . LEU A 1 130 ? 15.230 10.614 -2.931 1.00 67.06 130 LEU A CA 1
ATOM 978 C C . LEU A 1 130 ? 14.297 10.465 -1.713 1.00 67.06 130 LEU A C 1
ATOM 980 O O . LEU A 1 130 ? 13.091 10.307 -1.875 1.00 67.06 130 LEU A O 1
ATOM 984 N N . ALA A 1 131 ? 14.830 10.500 -0.485 1.00 64.88 131 ALA A N 1
ATOM 985 C CA . ALA A 1 131 ? 14.030 10.400 0.731 1.00 64.88 131 ALA A CA 1
ATOM 986 C C . ALA A 1 131 ? 13.044 11.572 0.842 1.00 64.88 131 ALA A C 1
ATOM 988 O O . ALA A 1 131 ? 13.431 12.733 0.718 1.00 64.88 131 ALA A O 1
ATOM 989 N N . GLY A 1 132 ? 11.772 11.255 1.094 1.00 65.81 132 GLY A N 1
ATOM 990 C CA . GLY A 1 132 ? 10.693 12.242 1.180 1.00 65.81 132 GLY A CA 1
ATOM 991 C C . GLY A 1 132 ? 10.196 12.761 -0.172 1.00 65.81 132 GLY A C 1
ATOM 992 O O . GLY A 1 132 ? 9.352 13.649 -0.191 1.00 65.81 132 GLY A O 1
ATOM 993 N N . LYS A 1 133 ? 10.701 12.232 -1.295 1.00 77.12 133 LYS A N 1
ATOM 994 C CA . LYS A 1 133 ? 10.140 12.505 -2.618 1.00 77.12 133 LYS A CA 1
ATOM 995 C C . LYS A 1 133 ? 9.027 11.520 -2.939 1.00 77.12 133 LYS A C 1
ATOM 997 O O . LYS A 1 133 ? 9.154 10.322 -2.689 1.00 77.12 133 LYS A O 1
ATOM 1002 N N . GLU A 1 134 ? 7.965 12.041 -3.532 1.00 82.00 134 GLU A N 1
ATOM 1003 C CA . GLU A 1 134 ? 6.828 11.246 -3.965 1.00 82.00 134 GLU A CA 1
ATOM 1004 C C . GLU A 1 134 ? 7.000 10.830 -5.424 1.00 82.00 134 GLU A C 1
ATOM 1006 O O . GLU A 1 134 ? 7.586 11.538 -6.247 1.00 82.00 134 GLU A O 1
ATOM 1011 N N . PHE A 1 135 ? 6.524 9.631 -5.727 1.00 83.31 135 PHE A N 1
ATOM 1012 C CA . PHE A 1 135 ? 6.490 9.096 -7.074 1.00 83.31 135 PHE A CA 1
ATOM 1013 C C . PHE A 1 135 ? 5.040 8.897 -7.461 1.00 83.31 135 PHE A C 1
ATOM 1015 O O . PHE A 1 135 ? 4.301 8.194 -6.771 1.00 83.31 135 PHE A O 1
ATOM 1022 N N . ASN A 1 136 ? 4.662 9.443 -8.610 1.00 86.75 136 ASN A N 1
ATOM 1023 C CA . ASN A 1 136 ? 3.416 9.071 -9.243 1.00 86.75 136 ASN A CA 1
ATOM 1024 C C . ASN A 1 136 ? 3.608 7.704 -9.907 1.00 86.75 136 ASN A C 1
ATOM 1026 O O . ASN A 1 136 ? 4.340 7.576 -10.893 1.00 86.75 136 ASN A O 1
ATOM 1030 N N . ILE A 1 137 ? 2.990 6.676 -9.326 1.00 87.44 137 ILE A N 1
ATOM 1031 C CA . ILE A 1 137 ? 3.068 5.292 -9.794 1.00 87.44 137 ILE A CA 1
ATOM 1032 C C . ILE A 1 137 ? 1.729 4.928 -10.432 1.00 87.44 137 ILE A C 1
ATOM 1034 O O . ILE A 1 137 ? 0.736 4.716 -9.738 1.00 87.44 137 ILE A O 1
ATOM 1038 N N . ASN A 1 138 ? 1.714 4.794 -11.757 1.00 86.38 138 ASN A N 1
ATOM 1039 C CA . ASN A 1 138 ? 0.584 4.236 -12.489 1.00 86.38 138 ASN A CA 1
ATOM 1040 C C . ASN A 1 138 ? 0.854 2.762 -12.822 1.00 86.38 138 ASN A C 1
ATOM 1042 O O . ASN A 1 138 ? 1.777 2.433 -13.572 1.00 86.38 138 ASN A O 1
ATOM 1046 N N . GLY A 1 139 ? 0.038 1.878 -12.249 1.00 86.25 139 GLY A N 1
ATOM 1047 C CA . GLY A 1 139 ? 0.032 0.449 -12.537 1.00 86.25 139 GLY A CA 1
ATOM 1048 C C . GLY A 1 139 ? -1.172 0.073 -13.394 1.00 86.25 139 GLY A C 1
ATOM 1049 O O . GLY A 1 139 ? -2.317 0.100 -12.936 1.00 86.25 139 GLY A O 1
ATOM 1050 N N . GLU A 1 140 ? -0.920 -0.344 -14.627 1.00 85.56 140 GLU A N 1
ATOM 1051 C CA . GLU A 1 140 ? -1.931 -0.852 -15.541 1.00 85.56 140 GLU A CA 1
ATOM 1052 C C . GLU A 1 140 ? -1.853 -2.372 -15.646 1.00 85.56 140 GLU A C 1
ATOM 1054 O O . GLU A 1 140 ? -0.796 -2.980 -15.801 1.00 85.56 140 GLU A O 1
ATOM 1059 N N . MET A 1 141 ? -3.017 -3.004 -15.560 1.00 82.81 141 MET A N 1
ATOM 1060 C CA . MET A 1 141 ? -3.176 -4.444 -15.689 1.00 82.81 141 MET A CA 1
ATOM 1061 C C . MET A 1 141 ? -4.389 -4.735 -16.562 1.00 82.81 141 MET A C 1
ATOM 1063 O O . MET A 1 141 ? -5.416 -4.057 -16.414 1.00 82.81 141 MET A O 1
ATOM 1067 N N . ASN A 1 142 ? -4.276 -5.752 -17.423 1.00 81.06 142 ASN A N 1
ATOM 1068 C CA . ASN A 1 142 ? -5.373 -6.218 -18.273 1.00 81.06 142 ASN A CA 1
ATOM 1069 C C . ASN A 1 142 ? -6.647 -6.486 -17.435 1.00 81.06 142 ASN A C 1
ATOM 1071 O O . ASN A 1 142 ? -6.588 -7.062 -16.344 1.00 81.06 142 ASN A O 1
ATOM 1075 N N . GLN A 1 143 ? -7.803 -6.054 -17.950 1.00 73.31 143 GLN A N 1
ATOM 1076 C CA . GLN A 1 143 ? -9.116 -6.172 -17.317 1.00 73.31 143 GLN A CA 1
ATOM 1077 C C . GLN A 1 143 ? -9.495 -7.618 -16.963 1.00 73.31 143 GLN A C 1
ATOM 1079 O O . GLN A 1 143 ? -10.061 -7.845 -15.893 1.00 73.31 143 GLN A O 1
ATOM 1084 N N . ASP A 1 144 ? -9.143 -8.594 -17.803 1.00 71.56 144 ASP A N 1
ATOM 1085 C CA . ASP A 1 144 ? -9.425 -10.010 -17.536 1.00 71.56 144 ASP A CA 1
ATOM 1086 C C . ASP A 1 144 ? -8.652 -10.521 -16.319 1.00 71.56 144 ASP A C 1
ATOM 1088 O O . ASP A 1 144 ? -9.179 -11.280 -15.509 1.00 71.56 144 ASP A O 1
ATOM 1092 N N . MET A 1 145 ? -7.428 -10.038 -16.128 1.00 72.50 145 MET A N 1
ATOM 1093 C CA . MET A 1 145 ? -6.627 -10.400 -14.970 1.00 72.50 145 MET A CA 1
ATOM 1094 C C . MET A 1 145 ? -7.049 -9.671 -13.704 1.00 72.50 145 MET A C 1
ATOM 1096 O O . MET A 1 145 ? -7.060 -10.270 -12.633 1.00 72.50 145 MET A O 1
ATOM 1100 N N . ARG A 1 146 ? -7.472 -8.405 -13.814 1.00 75.06 146 ARG A N 1
ATOM 1101 C CA . ARG A 1 146 ? -8.134 -7.724 -12.692 1.00 75.06 146 ARG A CA 1
ATOM 1102 C C . ARG A 1 146 ? -9.379 -8.491 -12.254 1.00 75.06 146 ARG A C 1
ATOM 1104 O O . ARG A 1 146 ? -9.619 -8.598 -11.055 1.00 75.06 146 ARG A O 1
ATOM 1111 N N . ARG A 1 147 ? -10.162 -9.022 -13.203 1.00 77.75 147 ARG A N 1
ATOM 1112 C CA . ARG A 1 147 ? -11.333 -9.862 -12.914 1.00 77.75 147 ARG A CA 1
ATOM 1113 C C . ARG A 1 147 ? -10.912 -11.152 -12.211 1.00 77.75 147 ARG A C 1
ATOM 1115 O O . ARG A 1 147 ? -11.400 -11.404 -11.118 1.00 77.75 147 ARG A O 1
ATOM 1122 N N . TYR A 1 148 ? -9.946 -11.882 -12.767 1.00 75.69 148 TYR A N 1
ATOM 1123 C CA . TYR A 1 148 ? -9.421 -13.110 -12.167 1.00 75.69 148 TYR A CA 1
ATOM 1124 C C . TYR A 1 148 ? -8.862 -12.895 -10.752 1.00 75.69 148 TYR A C 1
ATOM 1126 O O . TYR A 1 148 ? -9.190 -13.649 -9.845 1.00 75.69 148 TYR A O 1
ATOM 1134 N N . LEU A 1 149 ? -8.062 -11.848 -10.521 1.00 74.75 149 LEU A N 1
ATOM 1135 C CA . LEU A 1 149 ? -7.520 -11.538 -9.194 1.00 74.75 149 LEU A CA 1
ATOM 1136 C C . LEU A 1 149 ? -8.611 -11.123 -8.205 1.00 74.75 149 LEU A C 1
ATOM 1138 O O . LEU A 1 149 ? -8.536 -11.503 -7.041 1.00 74.75 149 LEU A O 1
ATOM 1142 N N . LYS A 1 150 ? -9.639 -10.387 -8.650 1.00 79.25 150 LYS A N 1
ATOM 1143 C CA . LYS A 1 150 ? -10.816 -10.096 -7.818 1.00 79.25 150 LYS A CA 1
ATOM 1144 C C . LYS A 1 150 ? -11.571 -11.369 -7.456 1.00 79.25 150 LYS A C 1
ATOM 1146 O O . LYS A 1 150 ? -11.932 -11.540 -6.301 1.00 79.25 150 LYS A O 1
ATOM 1151 N N . GLU A 1 151 ? -11.793 -12.263 -8.413 1.00 78.06 151 GLU A N 1
ATOM 1152 C CA . GLU A 1 151 ? -12.452 -13.551 -8.177 1.00 78.06 151 GLU A CA 1
ATOM 1153 C C . GLU A 1 151 ? -11.632 -14.440 -7.241 1.00 78.06 151 GLU A C 1
ATOM 1155 O O . GLU A 1 151 ? -12.195 -15.015 -6.317 1.00 78.06 151 GLU A O 1
ATOM 1160 N N . LEU A 1 152 ? -10.309 -14.500 -7.414 1.00 73.62 152 LEU A N 1
ATOM 1161 C CA . LEU A 1 152 ? -9.402 -15.239 -6.538 1.00 73.62 152 LEU A CA 1
ATOM 1162 C C . LEU A 1 152 ? -9.389 -14.650 -5.122 1.00 73.62 152 LEU A C 1
ATOM 1164 O O . LEU A 1 152 ? -9.508 -15.394 -4.157 1.00 73.62 152 LEU A O 1
ATOM 1168 N N . ALA A 1 153 ? -9.294 -13.325 -4.989 1.00 71.56 153 ALA A N 1
ATOM 1169 C CA . ALA A 1 153 ? -9.355 -12.645 -3.698 1.00 71.56 153 ALA A CA 1
ATOM 1170 C C . ALA A 1 153 ? -10.703 -12.888 -3.009 1.00 71.56 153 ALA A C 1
ATOM 1172 O O . ALA A 1 153 ? -10.736 -13.237 -1.834 1.00 71.56 153 ALA A O 1
ATOM 1173 N N . ASN A 1 154 ? -11.810 -12.790 -3.747 1.00 72.69 154 ASN A N 1
ATOM 1174 C CA . ASN A 1 154 ? -13.145 -13.085 -3.234 1.00 72.69 154 ASN A CA 1
ATOM 1175 C C . ASN A 1 154 ? -13.285 -14.556 -2.836 1.00 72.69 154 ASN A C 1
ATOM 1177 O O . ASN A 1 154 ? -13.842 -14.851 -1.785 1.00 72.69 154 ASN A O 1
ATOM 1181 N N . LYS A 1 155 ? -12.753 -15.479 -3.637 1.00 73.62 155 LYS A N 1
ATOM 1182 C CA . LYS A 1 155 ? -12.748 -16.909 -3.332 1.00 73.62 155 LYS A CA 1
ATOM 1183 C C . LYS A 1 155 ? -11.949 -17.197 -2.064 1.00 73.62 155 LYS A C 1
ATOM 1185 O O . LYS A 1 155 ? -12.470 -17.868 -1.186 1.00 73.62 155 LYS A O 1
ATOM 1190 N N . ILE A 1 156 ? -10.761 -16.611 -1.915 1.00 68.56 156 ILE A N 1
ATOM 1191 C CA . ILE A 1 156 ? -9.954 -16.705 -0.692 1.00 68.56 156 ILE A CA 1
ATOM 1192 C C . ILE A 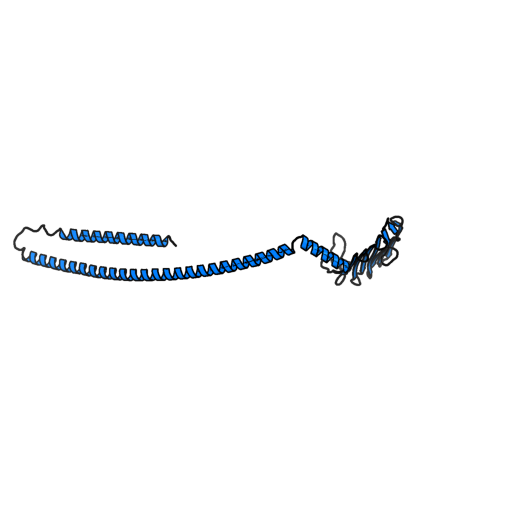1 156 ? -10.701 -16.095 0.498 1.00 68.56 156 ILE A C 1
ATOM 1194 O O . ILE A 1 156 ? -10.688 -16.680 1.572 1.00 68.56 156 ILE A O 1
ATOM 1198 N N . LEU A 1 157 ? -11.390 -14.961 0.340 1.00 62.56 157 LEU A N 1
ATOM 1199 C CA . LEU A 1 157 ? -12.192 -14.338 1.406 1.00 62.56 157 LEU A CA 1
ATOM 1200 C C . LEU A 1 157 ? -13.392 -15.199 1.833 1.00 62.56 157 LEU A C 1
ATOM 1202 O O . LEU A 1 157 ? -13.735 -15.245 3.015 1.00 62.56 157 LEU A O 1
ATOM 1206 N N . VAL A 1 158 ? -14.020 -15.894 0.883 1.00 68.19 158 VAL A N 1
ATOM 1207 C CA . VAL A 1 158 ? -15.109 -16.845 1.142 1.00 68.19 158 VAL A CA 1
ATOM 1208 C C . VAL A 1 158 ? -14.569 -18.110 1.817 1.00 68.19 158 VAL A C 1
ATOM 1210 O O . VAL A 1 158 ? -15.111 -18.535 2.833 1.00 68.19 158 VAL A O 1
ATOM 1213 N N . GLU A 1 159 ? -13.478 -18.679 1.302 1.00 67.06 159 GLU A N 1
ATOM 1214 C CA . GLU A 1 159 ? -12.832 -19.892 1.827 1.00 67.06 159 GLU A CA 1
ATOM 1215 C C . GLU A 1 159 ? -12.180 -19.666 3.201 1.00 67.06 159 GLU A C 1
ATOM 1217 O O . GLU A 1 159 ? -12.198 -20.560 4.042 1.00 67.06 159 GLU A O 1
ATOM 1222 N N . SER A 1 160 ? -11.675 -18.460 3.476 1.00 61.75 160 SER A N 1
ATOM 1223 C CA . SER A 1 160 ? -11.160 -18.052 4.795 1.00 61.75 160 SER A CA 1
ATOM 1224 C C . SER A 1 160 ? -12.261 -17.694 5.801 1.00 61.75 160 SER A C 1
ATOM 1226 O O . SER A 1 160 ? -11.964 -17.357 6.945 1.00 61.75 160 SER A O 1
ATOM 1228 N N . GLY A 1 161 ? -13.539 -17.770 5.409 1.00 57.41 161 GLY A N 1
ATOM 1229 C CA . GLY A 1 161 ? -14.672 -17.592 6.316 1.00 57.41 161 GLY A CA 1
ATOM 1230 C C . GLY A 1 161 ? -14.877 -16.161 6.821 1.00 57.41 161 GLY A C 1
ATOM 1231 O O . GLY A 1 161 ? -15.699 -15.957 7.714 1.00 57.41 161 GLY A O 1
ATOM 1232 N N . HIS A 1 162 ? -14.196 -15.156 6.259 1.00 55.34 162 HIS A N 1
ATOM 1233 C CA . HIS A 1 162 ? -14.305 -13.765 6.715 1.00 55.34 162 HIS A CA 1
ATOM 1234 C C . HIS A 1 162 ? -15.724 -13.196 6.577 1.00 55.34 162 HIS A C 1
ATOM 1236 O O . HIS A 1 162 ? -16.161 -12.439 7.443 1.00 55.34 162 HIS A O 1
ATOM 1242 N N . ILE A 1 163 ? -16.477 -13.617 5.555 1.00 55.44 163 ILE A N 1
ATOM 1243 C CA . ILE A 1 163 ? -17.888 -13.230 5.395 1.00 55.44 163 ILE A CA 1
ATOM 1244 C C . ILE A 1 163 ? -18.743 -13.830 6.525 1.00 55.44 163 ILE A C 1
ATOM 1246 O O . ILE A 1 163 ? -19.537 -13.121 7.135 1.00 55.44 163 ILE A O 1
ATOM 1250 N N . ASN A 1 164 ? -18.510 -15.095 6.894 1.00 58.72 164 ASN A N 1
ATOM 1251 C CA . ASN A 1 164 ? -19.216 -15.734 8.009 1.00 58.72 164 ASN A CA 1
ATOM 1252 C C . ASN A 1 164 ? -18.824 -15.134 9.366 1.00 58.72 164 ASN A C 1
ATOM 1254 O O . ASN A 1 164 ? -19.688 -14.959 10.222 1.00 58.72 164 ASN A O 1
ATOM 1258 N N . HIS A 1 165 ? -17.553 -14.770 9.562 1.00 59.28 165 HIS A N 1
ATOM 1259 C CA . HIS A 1 165 ? -17.093 -14.145 10.800 1.00 59.28 165 HIS A CA 1
ATOM 1260 C C . HIS A 1 165 ? -17.696 -12.748 10.993 1.00 59.28 165 HIS A C 1
ATOM 1262 O O . HIS A 1 165 ? -18.141 -12.419 12.089 1.00 59.28 165 HIS A O 1
ATOM 1268 N N . GLN A 1 166 ? -17.793 -11.944 9.929 1.00 63.56 166 GLN A N 1
ATOM 1269 C CA . GLN A 1 166 ? -18.397 -10.613 10.008 1.00 63.56 166 GLN A CA 1
ATOM 1270 C C . GLN A 1 166 ? -19.912 -10.687 10.260 1.00 63.56 166 GLN A C 1
ATOM 1272 O O . GLN A 1 166 ? -20.428 -9.939 11.091 1.00 63.56 166 GLN A O 1
ATOM 1277 N N . THR A 1 167 ? -20.624 -11.628 9.627 1.00 69.31 167 THR A N 1
ATOM 1278 C CA . THR A 1 167 ? -22.051 -11.875 9.902 1.00 69.31 167 THR A CA 1
ATOM 1279 C C . THR A 1 167 ? -22.284 -12.416 11.318 1.00 69.31 167 THR A C 1
ATOM 1281 O O . THR A 1 167 ? -23.229 -11.993 11.986 1.00 69.31 167 THR A O 1
ATOM 1284 N N . GLN A 1 168 ? -21.410 -13.294 11.824 1.00 70.69 168 GLN A N 1
ATOM 1285 C CA . GLN A 1 168 ? -21.460 -13.771 13.213 1.00 70.69 168 GLN A CA 1
ATOM 1286 C C . GLN A 1 168 ? -21.181 -12.650 14.219 1.00 70.69 168 GLN A C 1
ATOM 1288 O O . GLN A 1 168 ? -21.895 -12.545 15.210 1.00 70.69 168 GLN A O 1
ATOM 1293 N N . LEU A 1 169 ? -20.200 -11.781 13.960 1.00 72.25 169 LEU A N 1
ATOM 1294 C CA . LEU A 1 169 ? -19.905 -10.623 14.809 1.00 72.25 169 LEU A CA 1
ATOM 1295 C C . LEU A 1 169 ? -21.079 -9.639 14.855 1.00 72.25 169 LEU A C 1
ATOM 1297 O O . LEU A 1 169 ? -21.448 -9.200 15.939 1.00 72.25 169 LEU A O 1
ATOM 1301 N N . LEU A 1 170 ? -21.707 -9.346 13.712 1.00 78.75 170 LEU A N 1
ATOM 1302 C CA . LEU A 1 170 ? -22.917 -8.518 13.648 1.00 78.75 170 LEU A CA 1
ATOM 1303 C C . LEU A 1 170 ? -24.078 -9.144 14.428 1.00 78.75 170 LEU A C 1
ATOM 1305 O O . LEU A 1 170 ? -24.729 -8.459 15.211 1.00 78.75 170 LEU A O 1
ATOM 1309 N N . THR A 1 171 ? -24.301 -10.449 14.272 1.00 78.88 171 THR A N 1
ATOM 1310 C CA . THR A 1 171 ? -25.357 -11.170 15.002 1.00 78.88 171 THR A CA 1
ATOM 1311 C C . THR A 1 171 ? -25.091 -11.166 16.511 1.00 78.88 171 THR A C 1
ATOM 1313 O O . THR A 1 171 ? -25.988 -10.883 17.303 1.00 78.88 171 THR A O 1
ATOM 1316 N N . ASN A 1 172 ? -23.844 -11.401 16.925 1.00 76.38 172 ASN A N 1
ATOM 1317 C CA . ASN A 1 172 ? -23.437 -11.357 18.328 1.00 76.38 172 ASN A CA 1
ATOM 1318 C C . ASN A 1 172 ? -23.549 -9.948 18.918 1.00 76.38 172 ASN A C 1
ATOM 1320 O O . ASN A 1 172 ? -23.962 -9.810 20.067 1.00 76.38 172 ASN A O 1
ATOM 1324 N N . LEU A 1 173 ? -23.231 -8.904 18.149 1.00 82.00 173 LEU A N 1
ATOM 1325 C CA . LEU A 1 173 ? -23.374 -7.512 18.577 1.00 82.00 173 LEU A CA 1
ATOM 1326 C C . LEU A 1 173 ? -24.848 -7.135 18.775 1.00 82.00 173 LEU A C 1
ATOM 1328 O O . LEU A 1 173 ? -25.199 -6.547 19.793 1.00 82.00 173 LEU A O 1
ATOM 1332 N N . VAL A 1 174 ? -25.724 -7.518 17.843 1.00 88.94 174 VAL A N 1
ATOM 1333 C CA . VAL A 1 174 ? -27.171 -7.273 17.961 1.00 88.94 174 VAL A CA 1
ATOM 1334 C C . VAL A 1 174 ? -27.746 -8.007 19.175 1.00 88.94 174 VAL A C 1
ATOM 1336 O O . VAL A 1 174 ? -28.462 -7.405 19.974 1.00 88.94 174 VAL A O 1
ATOM 1339 N N . ASN A 1 175 ? -27.377 -9.276 19.371 1.00 82.19 175 ASN A N 1
ATOM 1340 C CA . ASN A 1 175 ? -27.848 -10.070 20.508 1.00 82.19 175 ASN A CA 1
ATOM 1341 C C . ASN A 1 175 ? -27.335 -9.530 21.852 1.00 82.19 175 ASN A C 1
ATOM 1343 O O . ASN A 1 175 ? -28.096 -9.458 22.816 1.00 82.19 175 ASN A O 1
ATOM 1347 N N . THR A 1 176 ? -26.065 -9.120 21.927 1.00 79.81 176 THR A N 1
ATOM 1348 C CA . THR A 1 176 ? -25.504 -8.532 23.156 1.00 79.81 176 THR A CA 1
ATOM 1349 C C . THR A 1 176 ? -26.089 -7.153 23.448 1.00 79.81 176 THR A C 1
ATOM 1351 O O . THR A 1 176 ? -26.387 -6.868 24.605 1.00 79.81 176 THR A O 1
ATOM 1354 N N . SER A 1 177 ? -26.353 -6.332 22.427 1.00 83.25 177 SER A N 1
ATOM 1355 C CA . SER A 1 177 ? -27.041 -5.047 22.592 1.00 83.25 177 SER A CA 1
ATOM 1356 C C . SER A 1 177 ? -28.474 -5.222 23.101 1.00 83.25 177 SER A C 1
ATOM 1358 O O . SER A 1 177 ? -28.890 -4.498 24.001 1.00 83.25 177 SER A O 1
ATOM 1360 N N . ALA A 1 178 ? -29.226 -6.192 22.572 1.00 86.38 178 ALA A N 1
ATOM 1361 C CA . ALA A 1 178 ? -30.585 -6.478 23.035 1.00 86.38 178 ALA A CA 1
ATOM 1362 C C . ALA A 1 178 ? -30.607 -6.993 24.486 1.00 86.38 178 ALA A C 1
ATOM 1364 O O . ALA A 1 178 ? -31.452 -6.585 25.287 1.00 86.38 178 ALA A O 1
ATOM 1365 N N . ALA A 1 179 ? -29.648 -7.853 24.847 1.00 82.06 179 ALA A N 1
ATOM 1366 C CA . ALA A 1 179 ? -29.487 -8.330 26.218 1.00 82.06 179 ALA A CA 1
ATOM 1367 C C . ALA A 1 179 ? -29.114 -7.191 27.184 1.00 82.06 179 ALA A C 1
ATOM 1369 O O . ALA A 1 179 ? -29.647 -7.134 28.292 1.00 82.06 179 ALA A O 1
ATOM 1370 N N . TYR A 1 180 ? -28.248 -6.267 26.757 1.00 84.19 180 TYR A N 1
ATOM 1371 C CA . TYR A 1 180 ? -27.860 -5.100 27.549 1.00 84.19 180 TYR A CA 1
ATOM 1372 C C . TYR A 1 180 ? -29.042 -4.166 27.825 1.00 84.19 180 TYR A C 1
ATOM 1374 O O . TYR A 1 180 ? -29.264 -3.810 28.980 1.00 84.19 180 TYR A O 1
ATOM 1382 N N . GLU A 1 181 ? -29.835 -3.813 26.809 1.00 85.88 181 GLU A N 1
ATOM 1383 C CA . GLU A 1 181 ? -31.013 -2.954 27.013 1.00 85.88 181 GLU A CA 1
ATOM 1384 C C . GLU A 1 181 ? -32.049 -3.627 27.924 1.00 85.88 181 GLU A C 1
ATOM 1386 O O . GLU A 1 181 ? -32.580 -2.994 28.832 1.00 85.88 181 GLU A O 1
ATOM 1391 N N . THR A 1 182 ? -32.252 -4.941 27.783 1.00 89.50 182 THR A N 1
ATOM 1392 C CA . THR A 1 182 ? -33.137 -5.691 28.690 1.00 89.50 182 THR A CA 1
ATOM 1393 C C . THR A 1 182 ? -32.633 -5.648 30.137 1.00 89.50 182 THR A C 1
ATOM 1395 O O . THR A 1 182 ? -33.413 -5.426 31.062 1.00 89.50 182 THR A O 1
ATOM 1398 N N . ALA A 1 183 ? -31.327 -5.840 30.353 1.00 81.75 183 ALA A N 1
ATOM 1399 C CA . ALA A 1 183 ? -30.726 -5.786 31.685 1.00 81.75 183 ALA A CA 1
ATOM 1400 C C . ALA A 1 183 ? -30.802 -4.379 32.297 1.00 81.75 183 ALA A C 1
ATOM 1402 O O . ALA A 1 183 ? -31.063 -4.234 33.491 1.00 81.75 183 ALA A O 1
ATOM 1403 N N . LYS A 1 184 ? -30.621 -3.341 31.479 1.00 89.88 184 LYS A N 1
ATOM 1404 C CA . LYS A 1 184 ? -30.745 -1.940 31.886 1.00 89.88 184 LYS A CA 1
ATOM 1405 C C . LYS A 1 184 ? -32.175 -1.590 32.300 1.00 89.88 184 LYS A C 1
ATOM 1407 O O . LYS A 1 184 ? -32.359 -0.968 33.343 1.00 89.88 184 LYS A O 1
ATOM 1412 N N . ASP A 1 185 ? -33.177 -2.041 31.549 1.00 91.12 185 ASP A N 1
ATOM 1413 C CA . ASP A 1 185 ? -34.588 -1.853 31.901 1.00 91.12 185 ASP A CA 1
ATOM 1414 C C . ASP A 1 185 ? -34.948 -2.536 33.226 1.00 91.12 185 ASP A C 1
ATOM 1416 O O . ASP A 1 185 ? -35.686 -1.976 34.038 1.00 91.12 185 ASP A O 1
ATOM 1420 N N . VAL A 1 186 ? -34.428 -3.745 33.464 1.00 91.25 186 VAL A N 1
ATOM 1421 C CA . VAL A 1 186 ? -34.614 -4.453 34.741 1.00 91.25 186 VAL A CA 1
ATOM 1422 C C . VAL A 1 186 ? -33.953 -3.681 35.881 1.00 91.25 186 VAL A C 1
ATOM 1424 O O . VAL A 1 186 ? -34.594 -3.452 36.905 1.00 91.25 186 VAL A O 1
ATOM 1427 N N . PHE A 1 187 ? -32.718 -3.216 35.683 1.00 86.44 187 PHE A N 1
ATOM 1428 C CA . PHE A 1 187 ? -31.988 -2.444 36.684 1.00 86.44 187 PHE A CA 1
ATOM 1429 C C . PHE A 1 187 ? -32.707 -1.141 37.063 1.00 86.44 187 PHE A C 1
ATOM 1431 O O . PHE A 1 187 ? -32.845 -0.840 38.247 1.00 86.44 187 PHE A O 1
ATOM 1438 N N . GLU A 1 188 ? -33.215 -0.377 36.091 1.00 90.06 188 GLU A N 1
ATOM 1439 C CA . GLU A 1 188 ? -33.948 0.862 36.390 1.00 90.06 188 GLU A CA 1
ATOM 1440 C C . GLU A 1 188 ? -35.278 0.590 37.114 1.00 90.06 188 GLU A C 1
ATOM 1442 O O . GLU A 1 188 ? -35.654 1.358 38.003 1.00 90.06 188 GLU A O 1
ATOM 1447 N N . ARG A 1 189 ? -35.965 -0.527 36.826 1.00 90.94 189 ARG A N 1
ATOM 1448 C CA . ARG A 1 189 ? -37.161 -0.934 37.592 1.00 90.94 189 ARG A CA 1
ATOM 1449 C C . ARG A 1 189 ? -36.826 -1.321 39.030 1.00 90.94 189 ARG A C 1
ATOM 1451 O O . ARG A 1 189 ? -37.528 -0.895 39.946 1.00 90.94 189 ARG A O 1
ATOM 1458 N N . GLU A 1 190 ? -35.771 -2.104 39.241 1.00 90.19 190 GLU A N 1
ATOM 1459 C CA . GLU A 1 190 ? -35.331 -2.484 40.590 1.00 90.19 190 GLU A CA 1
ATOM 1460 C C . GLU A 1 190 ? -34.899 -1.263 41.398 1.00 90.19 190 GLU A C 1
ATOM 1462 O O . GLU A 1 190 ? -35.294 -1.112 42.553 1.00 90.19 190 GLU A O 1
ATOM 1467 N N . LYS A 1 191 ? -34.154 -0.347 40.777 1.00 90.75 191 LYS A N 1
ATOM 1468 C CA . LYS A 1 191 ? -33.754 0.921 41.386 1.00 90.75 191 LYS A CA 1
ATOM 1469 C C . LYS A 1 191 ? -34.964 1.760 41.796 1.00 90.75 191 LYS A C 1
ATOM 1471 O O . LYS A 1 191 ? -34.988 2.248 42.922 1.00 90.75 191 LYS A O 1
ATOM 1476 N N . ALA A 1 192 ? -35.973 1.893 40.933 1.00 90.69 192 ALA A N 1
ATOM 1477 C CA . ALA A 1 192 ? -37.204 2.610 41.268 1.00 90.69 192 ALA A CA 1
ATOM 1478 C C . ALA A 1 192 ? -37.945 1.961 42.451 1.00 90.69 192 ALA A C 1
ATOM 1480 O O . ALA A 1 192 ? -38.350 2.660 43.378 1.00 90.69 192 ALA A O 1
ATOM 1481 N N . SER A 1 193 ? -38.047 0.627 42.467 1.00 90.75 193 SER A N 1
ATOM 1482 C CA . SER A 1 193 ? -38.665 -0.117 43.574 1.00 90.75 193 SER A CA 1
ATOM 1483 C C . SER A 1 193 ? -37.897 0.041 44.894 1.00 90.75 193 SER A C 1
ATOM 1485 O O . SER A 1 193 ? -38.499 0.227 45.951 1.00 90.75 193 SER A O 1
ATOM 1487 N N . LEU A 1 194 ? -36.563 0.016 44.850 1.00 90.12 194 LEU A N 1
ATOM 1488 C CA . LEU A 1 194 ? -35.710 0.265 46.015 1.00 90.12 194 LEU A CA 1
ATOM 1489 C C . LEU A 1 194 ? -35.869 1.693 46.542 1.00 90.12 194 LEU A C 1
ATOM 1491 O O . LEU A 1 194 ? -35.971 1.876 47.754 1.00 90.12 194 LEU A O 1
ATOM 1495 N N . SER A 1 195 ? -35.925 2.691 45.658 1.00 90.75 195 SER A N 1
ATOM 1496 C CA . SER A 1 195 ? -36.179 4.082 46.045 1.00 90.75 195 SER A CA 1
ATOM 1497 C C . SER A 1 195 ? -37.536 4.243 46.731 1.00 90.75 195 SER A C 1
ATOM 1499 O O . SER A 1 195 ? -37.599 4.850 47.797 1.00 90.75 195 SER A O 1
ATOM 1501 N N . GLU A 1 196 ? -38.593 3.634 46.192 1.00 92.69 196 GLU A N 1
ATOM 1502 C CA . GLU A 1 196 ? -39.924 3.654 46.810 1.00 92.69 196 GLU A CA 1
ATOM 1503 C C . GLU A 1 196 ? -39.926 2.978 48.194 1.00 92.69 196 GLU A C 1
ATOM 1505 O O . GLU A 1 196 ? -40.479 3.511 49.159 1.00 92.69 196 GLU A O 1
ATOM 1510 N N . ASN A 1 197 ? -39.241 1.839 48.333 1.00 92.00 197 ASN A N 1
ATOM 1511 C CA . ASN A 1 197 ? -39.094 1.159 49.621 1.00 92.00 197 ASN A CA 1
ATOM 1512 C C . ASN A 1 197 ? -38.346 2.015 50.652 1.00 92.00 197 ASN A C 1
ATOM 1514 O O . ASN A 1 197 ? -38.770 2.080 51.808 1.00 92.00 197 ASN A O 1
ATOM 1518 N N . ILE A 1 198 ? -37.268 2.696 50.249 1.00 89.50 198 ILE A N 1
ATOM 1519 C CA . ILE A 1 198 ? -36.517 3.608 51.125 1.00 89.50 198 ILE A CA 1
ATOM 1520 C C . ILE A 1 198 ? -37.397 4.781 51.565 1.00 89.50 198 ILE A C 1
ATOM 1522 O O . ILE A 1 198 ? -37.395 5.130 52.747 1.00 89.50 198 ILE A O 1
ATOM 1526 N N . GLU A 1 199 ? -38.175 5.377 50.660 1.00 91.31 199 GLU A N 1
ATOM 1527 C CA . GLU A 1 199 ? -39.092 6.470 51.005 1.00 91.31 199 GLU A CA 1
ATOM 1528 C C . GLU A 1 199 ? -40.164 6.022 52.006 1.00 91.31 199 GLU A C 1
ATOM 1530 O O . GLU A 1 199 ? -40.405 6.705 53.005 1.00 91.31 199 GLU A O 1
ATOM 1535 N N . ASN A 1 200 ? -40.760 4.846 51.796 1.00 91.44 200 ASN A N 1
ATOM 1536 C CA . ASN A 1 200 ? -41.763 4.286 52.703 1.00 91.44 200 ASN A CA 1
ATOM 1537 C C . ASN A 1 200 ? -41.176 3.956 54.086 1.00 91.44 200 ASN A C 1
ATOM 1539 O O . ASN A 1 200 ? -41.786 4.273 55.113 1.00 91.44 200 ASN A O 1
ATOM 1543 N N . GLN A 1 201 ? -39.971 3.379 54.137 1.00 88.81 201 GLN A N 1
ATOM 1544 C CA . GLN A 1 201 ? -39.271 3.126 55.399 1.00 88.81 201 GLN A CA 1
ATOM 1545 C C . GLN A 1 201 ? -38.902 4.424 56.120 1.00 88.81 201 GLN A C 1
ATOM 1547 O O . GLN A 1 201 ? -39.089 4.518 57.331 1.00 88.81 201 GLN A O 1
ATOM 1552 N N . THR A 1 202 ? -38.444 5.443 55.390 1.00 90.00 202 THR A N 1
ATOM 1553 C CA . THR A 1 202 ? -38.102 6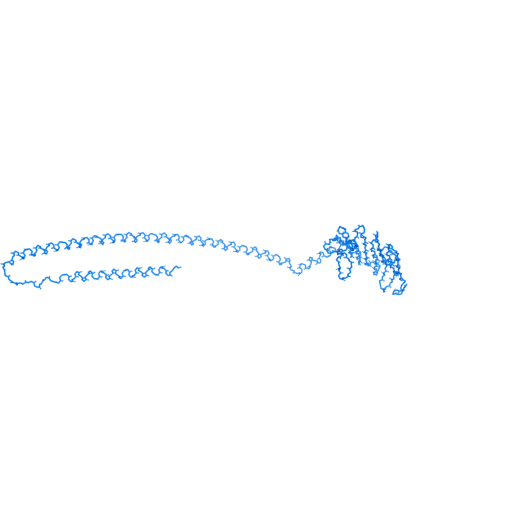.754 55.964 1.00 90.00 202 THR A CA 1
ATOM 1554 C C . THR A 1 202 ? -39.331 7.407 56.591 1.00 90.00 202 THR A C 1
ATOM 1556 O O . THR A 1 202 ? -39.279 7.808 57.750 1.00 90.00 202 THR A O 1
ATOM 1559 N N . ARG A 1 203 ? -40.477 7.408 55.891 1.00 91.31 203 ARG A N 1
ATOM 1560 C CA . ARG A 1 203 ? -41.748 7.918 56.440 1.00 91.31 203 ARG A CA 1
ATOM 1561 C C . ARG A 1 203 ? -42.188 7.176 57.698 1.00 91.31 203 ARG A C 1
ATOM 1563 O O . ARG A 1 203 ? -42.683 7.803 58.630 1.00 91.31 203 ARG A O 1
ATOM 1570 N N . THR A 1 204 ? -42.012 5.857 57.726 1.00 92.00 204 THR A N 1
ATOM 1571 C CA . THR A 1 204 ? -42.369 5.035 58.892 1.00 92.00 204 THR A CA 1
ATOM 1572 C C . THR A 1 204 ? -41.493 5.391 60.091 1.00 92.00 204 THR A C 1
ATOM 1574 O O . THR A 1 204 ? -42.010 5.663 61.171 1.00 92.00 204 THR A O 1
ATOM 1577 N N . ILE A 1 205 ? -40.176 5.485 59.885 1.00 88.50 205 ILE A N 1
ATOM 1578 C CA . ILE A 1 205 ? -39.222 5.872 60.932 1.00 88.50 205 ILE A CA 1
ATOM 1579 C C . ILE A 1 205 ? -39.510 7.288 61.443 1.00 88.50 205 ILE A C 1
ATOM 1581 O O . ILE A 1 205 ? -39.461 7.519 62.650 1.00 88.50 205 ILE A O 1
ATOM 1585 N N . ASP A 1 206 ? -39.833 8.235 60.561 1.00 90.31 206 ASP A N 1
ATOM 1586 C CA . ASP A 1 206 ? -40.172 9.604 60.959 1.00 90.31 206 ASP A CA 1
ATOM 1587 C C . ASP A 1 206 ? -41.457 9.654 61.799 1.00 90.31 206 ASP A C 1
ATOM 1589 O O . ASP A 1 206 ? -41.511 10.375 62.800 1.00 90.31 206 ASP A O 1
ATOM 1593 N N . ALA A 1 207 ? -42.469 8.853 61.448 1.00 91.06 207 ALA A N 1
ATOM 1594 C CA . ALA A 1 207 ? -43.702 8.733 62.224 1.00 91.06 207 ALA A CA 1
ATOM 1595 C C . ALA A 1 207 ? -43.455 8.113 63.611 1.00 91.06 207 ALA A C 1
ATOM 1597 O O . ALA A 1 207 ? -43.943 8.637 64.614 1.00 91.06 207 ALA A O 1
ATOM 1598 N N . GLU A 1 208 ? -42.651 7.050 63.694 1.00 90.12 208 GLU A N 1
ATOM 1599 C CA . GLU A 1 208 ? -42.258 6.431 64.967 1.00 90.12 208 GLU A CA 1
ATOM 1600 C C . GLU A 1 208 ? -41.452 7.401 65.844 1.00 90.12 208 GLU A C 1
ATOM 1602 O O . GLU A 1 208 ? -41.720 7.542 67.036 1.00 90.12 208 GLU A O 1
ATOM 1607 N N . MET A 1 209 ? -40.501 8.135 65.257 1.00 85.75 209 MET A N 1
ATOM 1608 C CA . MET A 1 209 ? -39.721 9.156 65.964 1.00 85.75 209 MET A CA 1
ATOM 1609 C C . MET A 1 209 ? -40.600 10.298 66.485 1.00 85.75 209 MET A C 1
ATOM 1611 O O . MET A 1 209 ? -40.334 10.823 67.568 1.00 85.75 209 MET A O 1
ATOM 1615 N N . ALA A 1 210 ? -41.634 10.695 65.739 1.00 89.38 210 ALA A N 1
ATOM 1616 C CA . ALA A 1 210 ? -42.603 11.687 66.191 1.00 89.38 210 ALA A CA 1
ATOM 1617 C C . ALA A 1 210 ? -43.438 11.166 67.372 1.00 89.38 210 ALA A C 1
ATOM 1619 O O . ALA A 1 210 ? -43.583 11.884 68.359 1.00 89.38 210 ALA A O 1
ATOM 1620 N N . ALA A 1 211 ? -43.910 9.917 67.319 1.00 89.19 211 ALA A N 1
ATOM 1621 C CA . ALA A 1 211 ? -44.655 9.294 68.416 1.00 89.19 211 ALA A CA 1
ATOM 1622 C C . ALA A 1 211 ? -43.816 9.198 69.702 1.00 89.19 211 ALA A C 1
ATOM 1624 O O . ALA A 1 211 ? -44.254 9.642 70.761 1.00 89.19 211 ALA A O 1
ATOM 1625 N N . VAL A 1 212 ? -42.566 8.733 69.597 1.00 87.44 212 VAL A N 1
ATOM 1626 C CA . VAL A 1 212 ? -41.642 8.646 70.744 1.00 87.44 212 VAL A CA 1
ATOM 1627 C C . VAL A 1 212 ? -41.347 10.023 71.347 1.00 87.44 212 VAL A C 1
ATOM 1629 O O . VAL A 1 212 ? -41.177 10.141 72.559 1.00 87.44 212 VAL A O 1
ATOM 1632 N N . ARG A 1 213 ? -41.284 11.088 70.534 1.00 88.75 213 ARG A N 1
ATOM 1633 C CA . ARG A 1 213 ? -41.112 12.457 71.050 1.00 88.75 213 ARG A CA 1
ATOM 1634 C C . ARG A 1 213 ? -42.307 12.911 71.881 1.00 88.75 213 ARG A C 1
ATOM 1636 O O . ARG A 1 213 ? -42.088 13.491 72.937 1.00 88.75 213 ARG A O 1
ATOM 1643 N N . VAL A 1 214 ? -43.528 12.619 71.432 1.00 90.50 214 VAL A N 1
ATOM 1644 C CA . VAL A 1 214 ? -44.750 12.938 72.186 1.00 90.50 214 VAL A CA 1
ATOM 1645 C C . VAL A 1 214 ? -44.751 12.205 73.526 1.00 90.50 214 VAL A C 1
ATOM 1647 O O . VAL A 1 214 ? -44.898 12.844 74.562 1.00 90.50 214 VAL A O 1
ATOM 1650 N N . GLU A 1 215 ? -44.478 10.898 73.530 1.00 88.19 215 GLU A N 1
ATOM 1651 C CA . GLU A 1 215 ? -44.404 10.116 74.773 1.00 88.19 215 GLU A CA 1
ATOM 1652 C C . GLU A 1 215 ? -43.312 10.624 75.725 1.00 88.19 215 GLU A C 1
ATOM 1654 O O . GLU A 1 215 ? -43.506 10.666 76.941 1.00 88.19 215 GLU A O 1
ATOM 1659 N N . LEU A 1 216 ? -42.158 11.035 75.188 1.00 86.25 216 LEU A N 1
ATOM 1660 C CA . LEU A 1 216 ? -41.077 11.609 75.986 1.00 86.25 216 LEU A CA 1
ATOM 1661 C C . LEU A 1 216 ? -41.482 12.944 76.621 1.00 86.25 216 LEU A C 1
ATOM 1663 O O . LEU A 1 216 ? -41.124 13.201 77.772 1.00 86.25 216 LEU A O 1
ATOM 1667 N N . ASP A 1 217 ? -42.184 13.799 75.883 1.00 89.44 217 ASP A N 1
ATOM 1668 C CA . ASP A 1 217 ? -42.639 15.094 76.385 1.00 89.44 217 ASP A CA 1
ATOM 1669 C C . ASP A 1 217 ? -43.753 14.927 77.433 1.00 89.44 217 ASP A C 1
ATOM 1671 O O . ASP A 1 217 ? -43.704 15.582 78.479 1.00 89.44 217 ASP A O 1
ATOM 1675 N N . ASP A 1 218 ? -44.667 13.972 77.243 1.00 89.06 218 ASP A N 1
ATOM 1676 C CA . ASP A 1 218 ? -45.673 13.596 78.243 1.00 89.06 218 ASP A CA 1
ATOM 1677 C C . ASP A 1 218 ? -45.021 13.045 79.521 1.00 89.06 218 ASP A C 1
ATOM 1679 O O . ASP A 1 218 ? -45.352 13.470 80.633 1.00 89.06 218 ASP A O 1
ATOM 1683 N N . ALA A 1 219 ? -44.041 12.143 79.386 1.00 82.25 219 ALA A N 1
ATOM 1684 C CA . ALA A 1 219 ? -43.313 11.578 80.521 1.00 82.25 219 ALA A CA 1
ATOM 1685 C C . ALA A 1 219 ? -42.527 12.647 81.299 1.00 82.25 219 ALA A C 1
ATOM 1687 O O . ALA A 1 219 ? -42.506 12.623 82.533 1.00 82.25 219 ALA A O 1
ATOM 1688 N N . LYS A 1 220 ? -41.912 13.615 80.604 1.00 86.19 220 LYS A N 1
ATOM 1689 C CA . LYS A 1 220 ? -41.271 14.775 81.248 1.00 86.19 220 LYS A CA 1
ATOM 1690 C C . LYS A 1 220 ? -42.286 15.630 81.998 1.00 86.19 220 LYS A C 1
ATOM 1692 O O . LYS A 1 220 ? -42.036 15.978 83.147 1.00 86.19 220 LYS A O 1
ATOM 1697 N N . SER A 1 221 ? -43.440 15.916 81.392 1.00 87.44 221 SER A N 1
ATOM 1698 C CA . SER A 1 221 ? -44.504 16.686 82.046 1.00 87.44 221 SER A CA 1
ATOM 1699 C C . SER A 1 221 ? -44.983 16.008 83.335 1.00 87.44 221 SER A C 1
ATOM 1701 O O . SER A 1 221 ? -45.095 16.654 84.378 1.00 87.44 221 SER A O 1
ATOM 1703 N N . GLN A 1 222 ? -45.185 14.686 83.303 1.00 84.56 222 GLN A N 1
ATOM 1704 C CA . GLN A 1 222 ? -45.540 13.904 84.491 1.00 84.56 222 GLN A CA 1
ATOM 1705 C C . GLN A 1 222 ? -44.433 13.915 85.553 1.00 84.56 222 GLN A C 1
ATOM 1707 O O . GLN A 1 222 ? -44.724 14.031 86.744 1.00 84.56 222 GLN A O 1
ATOM 1712 N N . TYR A 1 223 ? -43.165 13.810 85.147 1.00 82.62 223 TYR A N 1
ATOM 1713 C CA . TYR A 1 223 ? -42.030 13.896 86.067 1.00 82.62 223 TYR A CA 1
ATOM 1714 C C . TYR A 1 223 ? -41.974 15.254 86.781 1.00 82.62 223 TYR A C 1
ATOM 1716 O O . TYR A 1 223 ? -41.805 15.297 88.003 1.00 82.62 223 TYR A O 1
ATOM 1724 N N . ASP A 1 224 ? -42.171 16.353 86.053 1.00 84.94 224 ASP A N 1
ATOM 1725 C CA . ASP A 1 224 ? -42.175 17.705 86.619 1.00 84.94 224 ASP A CA 1
ATOM 1726 C C . ASP A 1 224 ? -43.351 17.907 87.588 1.00 84.94 224 ASP A C 1
ATOM 1728 O O . ASP A 1 224 ? -43.166 18.434 88.689 1.00 84.94 224 ASP A O 1
ATOM 1732 N N . GLN A 1 225 ? -44.545 17.411 87.238 1.00 84.81 225 GLN A N 1
ATOM 1733 C CA . GLN A 1 225 ? -45.714 17.420 88.127 1.00 84.81 225 GLN A CA 1
ATOM 1734 C C . GLN A 1 225 ? -45.461 16.621 89.410 1.00 84.81 225 GLN A C 1
ATOM 1736 O O . GLN A 1 225 ? -45.691 17.128 90.509 1.00 84.81 225 GLN A O 1
ATOM 1741 N N . ASN A 1 226 ? -44.935 15.400 89.295 1.00 78.69 226 ASN A N 1
ATOM 1742 C CA . ASN A 1 226 ? -44.621 14.559 90.451 1.00 78.69 226 ASN A CA 1
ATOM 1743 C C . ASN A 1 226 ? -43.544 15.196 91.337 1.00 78.69 226 ASN A C 1
ATOM 1745 O O . ASN A 1 226 ? -43.668 15.183 92.561 1.00 78.69 226 ASN A O 1
ATOM 1749 N N . THR A 1 227 ? -42.522 15.808 90.737 1.00 84.56 227 THR A N 1
ATOM 1750 C CA . THR A 1 227 ? -41.480 16.540 91.470 1.00 84.56 227 THR A CA 1
ATOM 1751 C C . THR A 1 227 ? -42.080 17.713 92.248 1.00 84.56 227 THR A C 1
ATOM 1753 O O . THR A 1 227 ? -41.767 17.898 93.427 1.00 84.56 227 THR A O 1
ATOM 1756 N N . ALA A 1 228 ? -43.002 18.465 91.639 1.00 83.19 228 ALA A N 1
ATOM 1757 C CA . ALA A 1 228 ? -43.713 19.551 92.309 1.00 83.19 228 ALA A CA 1
ATOM 1758 C C . ALA A 1 228 ? -44.576 19.052 93.483 1.00 83.19 228 ALA A C 1
ATOM 1760 O O . ALA A 1 228 ? -44.556 19.660 94.555 1.00 83.19 228 ALA A O 1
ATOM 1761 N N . VAL A 1 229 ? -45.286 17.929 93.316 1.00 83.38 229 VAL A N 1
ATOM 1762 C CA . VAL A 1 229 ? -46.083 17.295 94.383 1.00 83.38 229 VAL A CA 1
ATOM 1763 C C . VAL A 1 229 ? -45.194 16.818 95.531 1.00 83.38 229 VAL A C 1
ATOM 1765 O O . VAL A 1 229 ? -45.531 17.045 96.693 1.00 83.38 229 VAL A O 1
ATOM 1768 N N . VAL A 1 230 ? -44.046 16.202 95.242 1.00 79.19 230 VAL A N 1
ATOM 1769 C CA . VAL A 1 230 ? -43.090 15.759 96.271 1.00 79.19 230 VAL A CA 1
ATOM 1770 C C . VAL A 1 230 ? -42.543 16.951 97.056 1.00 79.19 230 VAL A C 1
ATOM 1772 O O . VAL A 1 230 ? -42.549 16.920 98.287 1.00 79.19 230 VAL A O 1
ATOM 1775 N N . GLU A 1 231 ? -42.129 18.028 96.386 1.00 82.81 231 GLU A N 1
ATOM 1776 C CA . GLU A 1 231 ? -41.647 19.239 97.065 1.00 82.81 231 GLU A CA 1
ATOM 1777 C C . GLU A 1 231 ? -42.755 19.960 97.849 1.00 82.81 231 GLU A C 1
ATOM 1779 O O . GLU A 1 231 ? -42.488 20.547 98.901 1.00 82.81 231 GLU A O 1
ATOM 1784 N N . GLN A 1 232 ? -44.009 19.901 97.394 1.00 83.25 232 GLN A N 1
ATOM 1785 C CA . GLN A 1 232 ? -45.153 20.398 98.162 1.00 83.25 232 GLN A CA 1
ATOM 1786 C C . GLN A 1 232 ? -45.406 19.538 99.406 1.00 83.25 232 GLN A C 1
ATOM 1788 O O . GLN A 1 232 ? -45.469 20.064 100.513 1.00 83.25 232 GLN A O 1
ATOM 1793 N N . THR A 1 233 ? -45.435 18.214 99.253 1.00 77.00 233 THR A N 1
ATOM 1794 C CA . THR A 1 233 ? -45.624 17.263 100.361 1.00 77.00 233 THR A CA 1
ATOM 1795 C C . THR A 1 233 ? -44.513 17.398 101.401 1.00 77.00 233 THR A C 1
ATOM 1797 O O . THR A 1 233 ? -44.765 17.352 102.602 1.00 77.00 233 THR A O 1
ATOM 1800 N N . LYS A 1 234 ? -43.271 17.619 100.959 1.00 78.44 234 LYS A N 1
ATOM 1801 C CA . LYS A 1 234 ? -42.126 17.900 101.831 1.00 78.44 234 LYS A CA 1
ATOM 1802 C C . LYS A 1 234 ? -42.319 19.195 102.620 1.00 78.44 234 LYS A C 1
ATOM 1804 O O . LYS A 1 234 ? -42.072 19.196 103.824 1.00 78.44 234 LYS A O 1
ATOM 1809 N N . ARG A 1 235 ? -42.795 20.270 101.978 1.00 79.06 235 ARG A N 1
ATOM 1810 C CA . ARG A 1 235 ? -43.144 21.533 102.656 1.00 79.06 235 ARG A CA 1
ATOM 1811 C C . ARG A 1 235 ? -44.270 21.342 103.672 1.00 79.06 235 ARG A C 1
ATOM 1813 O O . ARG A 1 235 ? -44.146 21.822 104.798 1.00 79.06 235 ARG A O 1
ATOM 1820 N N . ASP A 1 236 ? -45.313 20.598 103.318 1.00 77.88 236 ASP A N 1
ATOM 1821 C CA . ASP A 1 236 ? -46.454 20.324 104.197 1.00 77.88 236 ASP A CA 1
ATOM 1822 C C . ASP A 1 236 ? -46.046 19.461 105.399 1.00 77.88 236 ASP A C 1
ATOM 1824 O O . ASP A 1 236 ? -46.387 19.788 106.534 1.00 77.88 236 ASP A O 1
ATOM 1828 N N . LEU A 1 237 ? -45.227 18.423 105.192 1.00 74.38 237 LEU A N 1
ATOM 1829 C CA . LEU A 1 237 ? -44.647 17.615 106.270 1.00 74.38 237 LEU A CA 1
ATOM 1830 C C . LEU A 1 237 ? -43.757 18.448 107.189 1.00 74.38 237 LEU A C 1
ATOM 1832 O O . LEU A 1 237 ? -43.841 18.307 108.406 1.00 74.38 237 LEU A O 1
ATOM 1836 N N . GLN A 1 238 ? -42.928 19.332 106.633 1.00 75.56 238 GLN A N 1
ATOM 1837 C CA . GLN A 1 238 ? -42.069 20.216 107.418 1.00 75.56 238 GLN A CA 1
ATOM 1838 C C . GLN A 1 238 ? -42.898 21.225 108.228 1.00 75.56 238 GLN A C 1
ATOM 1840 O O . GLN A 1 238 ? -42.585 21.491 109.387 1.00 75.56 238 GLN A O 1
ATOM 1845 N N . SER A 1 239 ? -44.002 21.725 107.668 1.00 76.00 239 SER A N 1
ATOM 1846 C CA . SER A 1 239 ? -44.976 22.564 108.373 1.00 76.00 239 SER A CA 1
ATOM 1847 C C . SER A 1 239 ? -45.691 21.799 109.493 1.00 76.00 239 SER A C 1
ATOM 1849 O O . SER A 1 239 ? -45.713 22.257 110.637 1.00 76.00 239 SER A O 1
ATOM 1851 N N . CYS A 1 240 ? -46.204 20.596 109.219 1.00 71.69 240 CYS A N 1
ATOM 1852 C CA . CYS A 1 240 ? -46.817 19.720 110.221 1.00 71.69 240 CYS A CA 1
ATOM 1853 C C . CYS A 1 240 ? -45.838 19.342 111.332 1.00 71.69 240 CYS A C 1
ATOM 1855 O O . CYS A 1 240 ? -46.222 19.340 112.496 1.00 71.69 240 CYS A O 1
ATOM 1857 N N . PHE A 1 241 ? -44.581 19.048 110.997 1.00 67.81 241 PHE A N 1
ATOM 1858 C CA . PHE A 1 241 ? -43.536 18.733 111.966 1.00 67.81 241 PHE A CA 1
ATOM 1859 C C . PHE A 1 241 ? -43.199 19.944 112.838 1.00 67.81 241 PHE A C 1
ATOM 1861 O O . PHE A 1 241 ? -43.155 19.817 114.054 1.00 67.81 241 PHE A O 1
ATOM 1868 N N . ASN A 1 242 ? -43.066 21.135 112.252 1.00 69.12 242 ASN A N 1
ATOM 1869 C CA . ASN A 1 242 ? -42.854 22.372 113.008 1.00 69.12 242 ASN A CA 1
ATOM 1870 C C . ASN A 1 242 ? -44.054 22.728 113.899 1.00 69.12 242 ASN A C 1
ATOM 1872 O O . ASN A 1 242 ? -43.871 23.278 114.983 1.00 69.12 242 ASN A O 1
ATOM 1876 N N . THR A 1 243 ? -45.274 22.408 113.461 1.00 67.19 243 THR A N 1
ATOM 1877 C CA . THR A 1 243 ? -46.506 22.615 114.237 1.00 67.19 243 THR A CA 1
ATOM 1878 C C . THR A 1 243 ? -46.594 21.605 115.375 1.00 67.19 243 THR A C 1
ATOM 1880 O O . THR A 1 243 ? -46.767 22.011 116.514 1.00 67.19 243 THR A O 1
ATOM 1883 N N . LYS A 1 244 ? -46.319 20.319 115.112 1.00 61.38 244 LYS A N 1
ATOM 1884 C CA . LYS A 1 244 ? -46.190 19.291 116.151 1.00 61.38 244 LYS A CA 1
ATOM 1885 C C . LYS A 1 244 ? -45.102 19.632 117.151 1.00 61.38 244 LYS A C 1
ATOM 1887 O O . LYS A 1 244 ? -45.382 19.557 118.330 1.00 61.38 244 LYS A O 1
ATOM 1892 N N . ILE A 1 245 ? -43.906 20.048 116.732 1.00 60.25 245 ILE A N 1
ATOM 1893 C CA . ILE A 1 245 ? -42.860 20.504 117.661 1.00 60.25 245 ILE A CA 1
ATOM 1894 C C . ILE A 1 245 ? -43.358 21.697 118.470 1.00 60.25 245 ILE A C 1
ATOM 1896 O O . ILE A 1 245 ? -43.156 21.718 119.672 1.00 60.25 245 ILE A O 1
ATOM 1900 N N . ARG A 1 246 ? -44.028 22.677 117.858 1.00 58.25 246 ARG A N 1
ATOM 1901 C CA . ARG A 1 246 ? -44.581 23.826 118.588 1.00 58.25 246 ARG A CA 1
ATOM 1902 C C . ARG A 1 246 ? -45.643 23.411 119.612 1.00 58.25 246 ARG A C 1
ATOM 1904 O O . ARG A 1 246 ? -45.653 23.972 120.702 1.00 58.25 246 ARG A O 1
ATOM 1911 N N . ASP A 1 247 ? -46.502 22.457 119.274 1.00 58.19 247 ASP A N 1
ATOM 1912 C CA . ASP A 1 247 ? -47.545 21.938 120.162 1.00 58.19 247 ASP A CA 1
ATOM 1913 C C . ASP A 1 247 ? -46.938 21.041 121.257 1.00 58.19 247 ASP A C 1
ATOM 1915 O O . ASP A 1 247 ? -47.290 21.174 122.421 1.00 58.19 247 ASP A O 1
ATOM 1919 N N . THR A 1 248 ? -45.915 20.247 120.925 1.00 53.72 248 THR A N 1
ATOM 1920 C CA . THR A 1 248 ? -45.142 19.429 121.880 1.00 53.72 248 THR A CA 1
ATOM 1921 C C . THR A 1 248 ? -44.333 20.319 122.829 1.00 53.72 248 THR A C 1
ATOM 1923 O O . THR A 1 248 ? -44.322 20.083 124.022 1.00 53.72 248 THR A O 1
ATOM 1926 N N . VAL A 1 249 ? -43.734 21.416 122.351 1.00 53.25 249 VAL A N 1
ATOM 1927 C CA . VAL A 1 249 ? -43.029 22.414 123.184 1.00 53.25 249 VAL A CA 1
ATOM 1928 C C . VAL A 1 249 ? -44.002 23.234 124.044 1.00 53.25 249 VAL A C 1
ATOM 1930 O O . VAL A 1 249 ? -43.605 23.757 125.083 1.00 53.25 249 VAL A O 1
ATOM 1933 N N . LYS A 1 250 ? -45.279 23.345 123.651 1.00 52.62 250 LYS A N 1
ATOM 1934 C CA . LYS A 1 250 ? -46.329 23.925 124.504 1.00 52.62 250 LYS A CA 1
ATOM 1935 C C . LYS A 1 250 ? -46.815 22.950 125.580 1.00 52.62 250 LYS A C 1
ATOM 1937 O O . LYS A 1 250 ? -47.098 23.411 126.681 1.00 52.62 250 LYS A O 1
ATOM 1942 N N . ASP A 1 251 ? -46.851 21.650 125.294 1.00 48.19 251 ASP A N 1
ATOM 1943 C CA . ASP A 1 251 ? -47.280 20.621 126.253 1.00 48.19 251 ASP A CA 1
ATOM 1944 C C . ASP A 1 251 ? -46.136 20.081 127.144 1.00 48.19 251 ASP A C 1
ATOM 1946 O O . ASP A 1 251 ? -46.373 19.674 128.279 1.00 48.19 251 ASP A O 1
ATOM 1950 N N . GLU A 1 252 ? -44.868 20.179 126.732 1.00 42.25 252 GLU A N 1
ATOM 1951 C CA . GLU A 1 252 ? -43.694 19.704 127.490 1.00 42.25 252 GLU A CA 1
ATOM 1952 C C . GLU A 1 252 ? -43.071 20.784 128.403 1.00 42.25 252 GLU A C 1
ATOM 1954 O O . GLU A 1 252 ? -41.860 20.865 128.599 1.00 42.25 252 GLU A O 1
ATOM 1959 N N . THR A 1 253 ? -43.929 21.563 129.072 1.00 47.22 253 THR A N 1
ATOM 1960 C CA . THR A 1 253 ? -43.670 21.995 130.467 1.00 47.22 253 THR A CA 1
ATOM 1961 C C . THR A 1 253 ? -44.354 21.060 131.473 1.00 47.22 253 THR A C 1
ATOM 1963 O O . THR A 1 253 ? -44.679 21.448 132.595 1.00 47.22 253 THR A O 1
ATOM 1966 N N . GLY A 1 254 ? -44.540 19.790 131.096 1.00 45.12 254 GLY A N 1
ATOM 1967 C CA . GLY A 1 254 ? -45.186 18.790 131.934 1.00 45.12 254 GLY A CA 1
ATOM 1968 C C . GLY A 1 254 ? -44.899 17.340 131.542 1.00 45.12 254 GLY A C 1
ATOM 1969 O O . GLY A 1 254 ? -45.797 16.665 131.065 1.00 45.12 254 GLY A O 1
ATOM 1970 N N . LYS A 1 255 ? -43.708 16.857 131.925 1.00 36.59 255 LYS A N 1
ATOM 1971 C CA . LYS A 1 255 ? -43.318 15.448 132.172 1.00 36.59 255 LYS A CA 1
ATOM 1972 C C . LYS A 1 255 ? -42.928 14.548 130.987 1.00 36.59 255 LYS A C 1
ATOM 1974 O O . LYS A 1 255 ? -43.620 14.430 129.989 1.00 36.59 255 LYS A O 1
ATOM 1979 N N . ASP A 1 256 ? -41.814 13.861 131.234 1.00 41.91 256 ASP A N 1
ATOM 1980 C CA . ASP A 1 256 ? -41.089 12.909 130.397 1.00 41.91 256 ASP A CA 1
ATOM 1981 C C . ASP A 1 256 ? -41.834 11.608 130.035 1.00 41.91 256 ASP A C 1
ATOM 1983 O O . ASP A 1 256 ? -42.668 11.115 130.798 1.00 41.91 256 ASP A O 1
ATOM 1987 N N . LEU A 1 257 ? -41.311 11.004 128.953 1.00 45.16 257 LEU A N 1
ATOM 1988 C CA . LEU A 1 257 ? -41.426 9.622 128.450 1.00 45.16 257 LEU A CA 1
ATOM 1989 C C . LEU A 1 257 ? -42.665 9.287 127.604 1.00 45.16 257 LEU A C 1
ATOM 1991 O O . LEU A 1 257 ? -43.765 9.152 128.125 1.00 45.16 257 LEU A O 1
ATOM 1995 N N . GLU A 1 258 ? -42.440 9.080 126.292 1.00 39.88 258 GLU A N 1
ATOM 1996 C CA . GLU A 1 258 ? -42.716 7.820 125.558 1.00 39.88 258 GLU A CA 1
ATOM 1997 C C . GLU A 1 258 ? -43.015 8.058 124.050 1.00 39.88 258 GLU A C 1
ATOM 1999 O O . GLU A 1 258 ? -44.176 8.129 123.661 1.00 39.88 258 GLU A O 1
ATOM 2004 N N . ALA A 1 259 ? -42.012 8.140 123.151 1.00 42.22 259 ALA A N 1
ATOM 2005 C CA . ALA A 1 259 ? -42.260 7.994 121.696 1.00 42.22 259 ALA A CA 1
ATOM 2006 C C . ALA A 1 259 ? -41.011 7.713 120.827 1.00 42.22 259 ALA A C 1
ATOM 2008 O O . ALA A 1 259 ? -40.794 8.342 119.790 1.00 42.22 259 ALA A O 1
ATOM 2009 N N . ALA A 1 260 ? -40.225 6.684 121.152 1.00 46.62 260 ALA A N 1
ATOM 2010 C CA . ALA A 1 260 ? -39.240 6.094 120.230 1.00 46.62 260 ALA A CA 1
ATOM 2011 C C . ALA A 1 260 ? -39.900 5.255 119.101 1.00 46.62 260 ALA A C 1
ATOM 2013 O O . ALA A 1 260 ? -39.419 4.182 118.739 1.00 46.62 260 ALA A O 1
ATOM 2014 N N . ARG A 1 261 ? -41.029 5.716 118.537 1.00 47.94 261 ARG A N 1
ATOM 2015 C CA . ARG A 1 261 ? -41.839 4.959 117.564 1.00 47.94 261 ARG A CA 1
ATOM 2016 C C . ARG A 1 261 ? -42.390 5.816 116.412 1.00 47.94 261 ARG A C 1
ATOM 2018 O O . ARG A 1 261 ? -43.523 5.627 115.988 1.00 47.94 261 ARG A O 1
ATOM 2025 N N . VAL A 1 262 ? -41.581 6.737 115.874 1.00 49.62 262 VAL A N 1
ATOM 2026 C CA . VAL A 1 262 ? -41.850 7.454 114.601 1.00 49.62 262 VAL A CA 1
ATOM 2027 C C . VAL A 1 262 ? -40.551 7.632 113.789 1.00 49.62 262 VAL A C 1
ATOM 2029 O O . VAL A 1 262 ? -40.187 8.731 113.391 1.00 49.62 262 VAL A O 1
ATOM 2032 N N . ALA A 1 263 ? -39.800 6.547 113.561 1.00 48.28 263 ALA A N 1
ATOM 2033 C CA . ALA A 1 263 ? -38.548 6.589 112.783 1.00 48.28 263 ALA A CA 1
ATOM 2034 C C . ALA A 1 263 ? -38.469 5.569 111.625 1.00 48.28 263 ALA A C 1
ATOM 2036 O O . ALA A 1 263 ? -37.429 5.463 110.975 1.00 48.28 263 ALA A O 1
ATOM 2037 N N . GLU A 1 264 ? -39.548 4.834 111.323 1.00 47.09 264 GLU A N 1
ATOM 2038 C CA . GLU A 1 264 ? -39.529 3.798 110.269 1.00 47.09 264 GLU A CA 1
ATOM 2039 C C . GLU A 1 264 ? -40.288 4.129 108.976 1.00 47.09 264 GLU A C 1
ATOM 2041 O O . GLU A 1 264 ? -40.018 3.505 107.953 1.00 47.09 264 GLU A O 1
ATOM 2046 N N . GLN A 1 265 ? -41.138 5.157 108.931 1.00 48.03 265 GLN A N 1
ATOM 2047 C CA . GLN A 1 265 ? -41.781 5.564 107.669 1.00 48.03 265 GLN A CA 1
ATOM 2048 C C . GLN A 1 265 ? -40.836 6.209 106.626 1.00 48.03 265 GLN A C 1
ATOM 2050 O O . GLN A 1 265 ? -41.021 5.946 105.437 1.00 48.03 265 GLN A O 1
ATOM 2055 N N . PRO A 1 266 ? -39.767 6.953 106.989 1.00 49.66 266 PRO A N 1
ATOM 2056 C CA . PRO A 1 266 ? -38.842 7.507 105.992 1.00 49.66 266 PRO A CA 1
ATOM 2057 C C . PRO A 1 266 ? -37.987 6.450 105.277 1.00 49.66 266 PRO A C 1
ATOM 2059 O O . PRO A 1 266 ? -37.482 6.700 104.184 1.00 49.66 266 PRO A O 1
ATOM 2062 N N . LYS A 1 267 ? -37.805 5.260 105.870 1.00 53.78 267 LYS A N 1
ATOM 2063 C CA . LYS A 1 267 ? -36.962 4.200 105.292 1.00 53.78 267 LYS A CA 1
ATOM 2064 C C . LYS A 1 267 ? -37.637 3.487 104.120 1.00 53.78 267 LYS A C 1
ATOM 2066 O O . LYS A 1 267 ? -36.943 3.100 103.184 1.00 53.78 267 LYS A O 1
ATOM 2071 N N . VAL A 1 268 ? -38.965 3.359 104.141 1.00 54.59 268 VAL A N 1
ATOM 2072 C CA . VAL A 1 268 ? -39.732 2.707 103.066 1.00 54.59 268 VAL A CA 1
ATOM 2073 C C . VAL A 1 268 ? -39.783 3.599 101.820 1.00 54.59 268 VAL A C 1
ATOM 2075 O O . VAL A 1 268 ? -39.412 3.149 100.740 1.00 54.59 268 VAL A O 1
ATOM 2078 N N . ALA A 1 269 ? -40.071 4.896 101.982 1.00 54.22 269 ALA A N 1
ATOM 2079 C CA . ALA A 1 269 ? -40.071 5.860 100.873 1.00 54.22 269 ALA A CA 1
ATOM 2080 C C . ALA A 1 269 ? -38.679 6.040 100.228 1.00 54.22 269 ALA A C 1
ATOM 2082 O O . ALA A 1 269 ? -38.548 6.185 99.007 1.00 54.22 269 ALA A O 1
ATOM 2083 N N . LEU A 1 270 ? -37.611 5.977 101.035 1.00 58.50 270 LEU A N 1
ATOM 2084 C CA . LEU A 1 270 ? -36.237 6.018 100.534 1.00 58.50 270 LEU A CA 1
ATOM 2085 C C . LEU A 1 270 ? -35.853 4.715 99.814 1.00 58.50 270 LEU A C 1
ATOM 2087 O O . LEU A 1 270 ? -35.059 4.753 98.876 1.00 58.50 270 LEU A O 1
ATOM 2091 N N . HIS A 1 271 ? -36.430 3.573 100.202 1.00 63.06 271 HIS A N 1
ATOM 2092 C CA . HIS A 1 271 ? -36.217 2.301 99.512 1.00 63.06 271 HIS A CA 1
ATOM 2093 C C . HIS A 1 271 ? -36.920 2.258 98.146 1.00 63.06 271 HIS A C 1
ATOM 2095 O O . HIS A 1 271 ? -36.290 1.861 97.163 1.00 63.06 271 HIS A O 1
ATOM 2101 N N . GLU A 1 272 ? -38.161 2.744 98.062 1.00 63.53 272 GLU A N 1
ATOM 2102 C CA . GLU A 1 272 ? -38.930 2.851 96.812 1.00 63.53 272 GLU A CA 1
ATOM 2103 C C . GLU A 1 272 ? -38.290 3.834 95.824 1.00 63.53 272 GLU A C 1
ATOM 2105 O O . GLU A 1 272 ? -38.081 3.495 94.658 1.00 63.53 272 GLU A O 1
ATOM 2110 N N . SER A 1 273 ? -37.839 5.002 96.298 1.00 61.66 273 SER A N 1
ATOM 2111 C CA . SER A 1 273 ? -37.102 5.958 95.455 1.00 61.66 273 SER A CA 1
ATOM 2112 C C . SER A 1 273 ? -35.796 5.365 94.911 1.00 61.66 273 SER A C 1
ATOM 2114 O O . SER A 1 273 ? -35.414 5.620 93.769 1.00 61.66 273 SER A O 1
ATOM 2116 N N . ARG A 1 274 ? -35.118 4.510 95.691 1.00 67.75 274 ARG A N 1
ATOM 2117 C CA . ARG A 1 274 ? -33.891 3.815 95.261 1.00 67.75 274 ARG A CA 1
ATOM 2118 C C . ARG A 1 274 ? -34.170 2.718 94.229 1.00 67.75 274 ARG A C 1
ATOM 2120 O O . ARG A 1 274 ? -33.311 2.460 93.388 1.00 67.75 274 ARG A O 1
ATOM 2127 N N . MET A 1 275 ? -35.338 2.076 94.289 1.00 69.06 275 MET A N 1
ATOM 2128 C CA . MET A 1 275 ? -35.796 1.105 93.286 1.00 69.06 275 MET A CA 1
ATOM 2129 C C . MET A 1 275 ? -36.123 1.797 91.958 1.00 69.06 275 MET A C 1
ATOM 2131 O O . MET A 1 275 ? -35.634 1.361 90.917 1.00 69.06 275 MET A O 1
ATOM 2135 N N . LEU A 1 276 ? -36.839 2.925 91.993 1.00 69.56 276 LEU A N 1
ATOM 2136 C CA . LEU A 1 276 ? -37.143 3.720 90.797 1.00 69.56 276 LEU A CA 1
ATOM 2137 C C . LEU A 1 276 ? -35.874 4.243 90.111 1.00 69.56 276 LEU A C 1
ATOM 2139 O O . LEU A 1 276 ? -35.741 4.136 88.892 1.00 69.56 276 LEU A O 1
ATOM 2143 N N . TRP A 1 277 ? -34.885 4.702 90.885 1.00 69.94 277 TRP A N 1
ATOM 2144 C CA . TRP A 1 277 ? -33.591 5.128 90.339 1.00 69.94 277 TRP A CA 1
ATOM 2145 C C . TRP A 1 277 ? -32.815 3.987 89.663 1.00 69.94 277 TRP A C 1
ATOM 2147 O O . TRP A 1 277 ? -32.141 4.203 88.657 1.00 69.94 277 TRP A O 1
ATOM 2157 N N . LYS A 1 278 ? -32.923 2.756 90.183 1.00 70.75 278 LYS A N 1
ATOM 2158 C CA . LYS A 1 278 ? -32.325 1.568 89.550 1.00 70.75 278 LYS A CA 1
ATOM 2159 C C . LYS A 1 278 ? -33.035 1.170 88.255 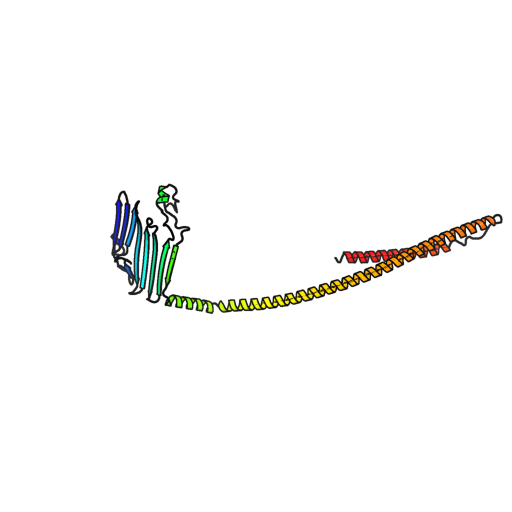1.00 70.75 278 LYS A C 1
ATOM 2161 O O . LYS A 1 278 ? -32.374 0.704 87.333 1.00 70.75 278 LYS A O 1
ATOM 2166 N N . MET A 1 279 ? -34.353 1.349 88.168 1.00 71.62 279 MET A N 1
ATOM 2167 C CA . MET A 1 279 ? -35.090 1.091 86.926 1.00 71.62 279 MET A CA 1
ATOM 2168 C C . MET A 1 279 ? -34.762 2.128 85.847 1.00 71.62 279 MET A C 1
ATOM 2170 O O . MET A 1 279 ? -34.530 1.757 84.699 1.00 71.62 279 MET A O 1
ATOM 2174 N N . LEU A 1 280 ? -34.657 3.407 86.219 1.00 70.06 280 LEU A N 1
ATOM 2175 C CA . LEU A 1 280 ? -34.252 4.484 85.308 1.00 70.06 280 LEU A CA 1
ATOM 2176 C C . LEU A 1 280 ? -32.822 4.302 84.785 1.00 70.06 280 LEU A C 1
ATOM 2178 O O . LEU A 1 280 ? -32.594 4.438 83.584 1.00 70.06 280 LEU A O 1
ATOM 2182 N N . SER A 1 281 ? -31.868 3.919 85.641 1.00 69.81 281 SER A N 1
ATOM 2183 C CA . SER A 1 281 ? -30.493 3.663 85.193 1.00 69.81 281 SER A CA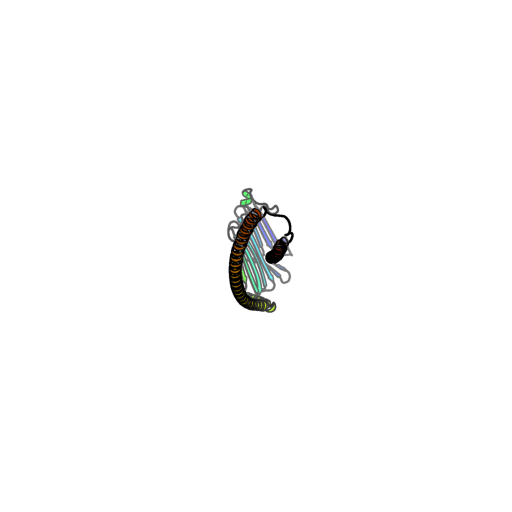 1
ATOM 2184 C C . SER A 1 281 ? -30.387 2.438 84.279 1.00 69.81 281 SER A C 1
ATOM 2186 O O . SER A 1 281 ? -29.588 2.434 83.341 1.00 69.81 281 SER A O 1
ATOM 2188 N N . PHE A 1 282 ? -31.231 1.422 84.489 1.00 73.62 282 PHE A N 1
ATOM 2189 C CA . PHE A 1 282 ? -31.334 0.278 83.584 1.00 73.62 282 PHE A CA 1
ATOM 2190 C C . PHE A 1 282 ? -31.927 0.675 82.221 1.00 73.62 282 PHE A C 1
ATOM 2192 O O . PHE A 1 282 ? -31.394 0.287 81.179 1.00 73.62 282 PHE A O 1
ATOM 2199 N N . ALA A 1 283 ? -32.977 1.500 82.202 1.00 66.31 283 ALA A N 1
ATOM 2200 C CA . ALA A 1 283 ? -33.556 2.026 80.965 1.00 66.31 283 ALA A CA 1
ATOM 2201 C C . ALA A 1 283 ? -32.549 2.892 80.182 1.00 66.31 283 ALA A C 1
ATOM 2203 O O . ALA A 1 283 ? -32.409 2.727 78.969 1.00 66.31 283 ALA A O 1
ATOM 2204 N N . GLU A 1 284 ? -31.771 3.737 80.867 1.00 71.25 284 GLU A N 1
ATOM 2205 C CA . GLU A 1 284 ? -30.726 4.555 80.239 1.00 71.25 284 GLU A CA 1
ATOM 2206 C C . GLU A 1 284 ? -29.591 3.696 79.655 1.00 71.25 284 GLU A C 1
ATOM 2208 O O . GLU A 1 284 ? -29.139 3.932 78.532 1.00 71.25 284 GLU A O 1
ATOM 2213 N N . ALA A 1 285 ? -29.159 2.651 80.371 1.00 67.88 285 ALA A N 1
ATOM 2214 C CA . ALA A 1 285 ? -28.159 1.706 79.873 1.00 67.88 285 ALA A CA 1
ATOM 2215 C C . ALA A 1 285 ? -28.648 0.957 78.620 1.00 67.88 285 ALA A C 1
ATOM 2217 O O . ALA A 1 285 ? -27.887 0.772 77.666 1.00 67.88 285 ALA A O 1
ATOM 2218 N N . THR A 1 286 ? -29.930 0.588 78.592 1.00 68.56 286 THR A N 1
ATOM 2219 C CA . THR A 1 286 ? -30.551 -0.111 77.459 1.00 68.56 286 THR A CA 1
ATOM 2220 C C . THR A 1 286 ? -30.688 0.813 76.243 1.00 68.56 286 THR A C 1
ATOM 2222 O O . THR A 1 286 ? -30.344 0.424 75.126 1.00 68.56 286 THR A O 1
ATOM 2225 N N . ALA A 1 287 ? -31.075 2.076 76.453 1.00 65.00 287 ALA A N 1
ATOM 2226 C CA . ALA A 1 287 ? -31.123 3.094 75.402 1.00 65.00 287 ALA A CA 1
ATOM 2227 C C . ALA A 1 287 ? -29.727 3.413 74.830 1.00 65.00 287 ALA A C 1
ATOM 2229 O O . ALA A 1 287 ? -29.567 3.552 73.614 1.00 65.00 287 ALA A O 1
ATOM 2230 N N . ARG A 1 288 ? -28.684 3.458 75.675 1.00 67.88 288 ARG A N 1
ATOM 2231 C CA . ARG A 1 288 ? -27.287 3.620 75.227 1.00 67.88 288 ARG A CA 1
ATOM 2232 C C . ARG A 1 288 ? -26.788 2.416 74.424 1.00 67.88 288 ARG A C 1
ATOM 2234 O O . ARG A 1 288 ? -26.119 2.611 73.413 1.00 67.88 288 ARG A O 1
ATOM 2241 N N . GLN A 1 289 ? -27.137 1.187 74.810 1.00 65.69 289 GLN A N 1
ATOM 2242 C CA . GLN A 1 289 ? -26.809 -0.005 74.014 1.00 65.69 289 GLN A CA 1
ATOM 2243 C C . GLN A 1 289 ? -27.527 -0.025 72.660 1.00 65.69 289 GLN A C 1
ATOM 2245 O O . GLN A 1 289 ? -26.913 -0.389 71.656 1.00 65.69 289 GLN A O 1
ATOM 2250 N N . ALA A 1 290 ? -28.794 0.392 72.608 1.00 61.56 290 ALA A N 1
ATOM 2251 C CA . ALA A 1 290 ? -29.537 0.510 71.355 1.00 61.56 290 ALA A CA 1
ATOM 2252 C C . ALA A 1 290 ? -28.921 1.570 70.423 1.00 61.56 290 ALA A C 1
ATOM 2254 O O . ALA A 1 290 ? -28.800 1.337 69.221 1.00 61.56 290 ALA A O 1
ATOM 2255 N N . LYS A 1 291 ? -28.445 2.693 70.980 1.00 63.78 291 LYS A N 1
ATOM 2256 C CA . LYS A 1 291 ? -27.730 3.737 70.231 1.00 63.78 291 LYS A CA 1
ATOM 2257 C C . LYS A 1 291 ? -26.381 3.246 69.690 1.00 63.78 291 LYS A C 1
ATOM 2259 O O . LYS A 1 291 ? -26.131 3.379 68.498 1.00 63.78 291 LYS A O 1
ATOM 2264 N N . ASN A 1 292 ? -25.578 2.570 70.514 1.00 57.44 292 ASN A N 1
ATOM 2265 C CA . ASN A 1 292 ? -24.288 2.015 70.082 1.00 57.44 292 ASN A CA 1
ATOM 2266 C C . ASN A 1 292 ? -24.436 0.923 69.009 1.00 57.44 292 ASN A C 1
ATOM 2268 O O . ASN A 1 292 ? -23.587 0.814 68.133 1.00 57.44 292 ASN A O 1
ATOM 2272 N N . LYS A 1 293 ? -25.519 0.132 69.024 1.00 56.84 293 LYS A N 1
ATOM 2273 C CA . LYS A 1 293 ? -25.810 -0.819 67.934 1.00 56.84 293 LYS A CA 1
ATOM 2274 C C . LYS A 1 293 ? -26.200 -0.128 66.624 1.00 56.84 293 LYS A C 1
ATOM 2276 O O . LYS A 1 293 ? -25.947 -0.687 65.563 1.00 56.84 293 LYS A O 1
ATOM 2281 N N . LYS A 1 294 ? -26.787 1.071 66.686 1.00 52.97 294 LYS A N 1
ATOM 2282 C CA . LYS A 1 294 ? -27.168 1.864 65.508 1.00 52.97 294 LYS A CA 1
ATOM 2283 C C . LYS A 1 294 ? -25.962 2.570 64.867 1.00 52.97 294 LYS A C 1
ATOM 2285 O O . LYS A 1 294 ? -25.949 2.729 63.653 1.00 52.97 294 LYS A O 1
ATOM 2290 N N . ASP A 1 295 ? -24.944 2.910 65.660 1.00 51.50 295 ASP A N 1
ATOM 2291 C CA . ASP A 1 295 ? -23.695 3.531 65.185 1.00 51.50 295 ASP A CA 1
ATOM 2292 C C . ASP A 1 295 ? -22.668 2.519 64.627 1.00 51.50 295 ASP A C 1
ATOM 2294 O O . ASP A 1 295 ? -21.782 2.909 63.878 1.00 51.50 295 ASP A O 1
ATOM 2298 N N . VAL A 1 296 ? -22.796 1.220 64.939 1.00 50.50 296 VAL A N 1
ATOM 2299 C CA . VAL A 1 296 ? -21.956 0.130 64.377 1.00 50.50 296 VAL A CA 1
ATOM 2300 C C . VAL A 1 296 ? -22.545 -0.456 63.078 1.00 50.50 296 VAL A C 1
ATOM 2302 O O . VAL A 1 296 ? -21.890 -1.231 62.389 1.00 50.50 296 VAL A O 1
ATOM 2305 N N . ALA A 1 297 ? -23.783 -0.090 62.729 1.00 47.84 297 ALA A N 1
ATOM 2306 C CA . ALA A 1 297 ? -24.490 -0.551 61.529 1.00 47.84 297 ALA A CA 1
ATOM 2307 C C . ALA A 1 297 ? -24.499 0.479 60.373 1.00 47.84 297 ALA A C 1
ATOM 2309 O O . ALA A 1 297 ? -25.275 0.327 59.429 1.00 47.84 297 ALA A O 1
ATOM 2310 N N . LYS A 1 298 ? -23.657 1.517 60.450 1.00 40.50 298 LYS A N 1
ATOM 2311 C CA . LYS A 1 298 ? -23.315 2.444 59.358 1.00 40.50 298 LYS A CA 1
ATOM 2312 C C . LYS A 1 298 ? -21.850 2.269 58.983 1.00 40.50 298 LYS A C 1
ATOM 2314 O O . LYS A 1 298 ? -21.548 2.484 57.792 1.00 40.50 298 LYS A O 1
#

Sequence (298 aa):
MTILGKRATLVADVVETHVKFKGTIESFKLGGFEIRGARATDPSIDLEISRTVQKILIDGKITFQKDVWIVVIVDIDTNEGKLSFYFDLKVSDKLRVTITASLEGPAPNAISEGAAGNAKLINGVLGGTLAGKEFNINGEMNQDMRRYLKELANKILVESGHINHQTQLLTNLVNTSAAYETAKDVFEREKASLSENIENQTRTIDAEMAAVRVELDDAKSQYDQNTAVVEQTKRDLQSCFNTKIRDTVKDETGKDLEAARVAEQPKVALHESRMLWKMLSFAEATARQAKNKKDVAK

Radius of gyration: 59.26 Å; chains: 1; bounding box: 85×46×164 Å

Foldseek 3Di:
DDDPNWDKDWDWDDDPFKTKTKIWTQWDDDPQKTKAFPPHGIWIWIAIDGPQWGWTWGTIKIDGPPWWIWTWIWIDTQVVQWTKIWIWTTPHPQWIKIKIKIWDDGHPPLVVCVVVVNFDQDVNDRGDDCPPTDIDIDMDTHPNVVVVVVVVVVVCCVVVCVVVVVVVVVVVVVVVVVVVVVVVVVVVVVVVVVVVVVVVVVVVVVVVVVVVVVVVVVVVVVVVVVVVVVVVVVVVVVVVVVVVVVVCVVVPVDDDDDDPDDDPPVVVVVVVVVVVVVVVVVVVVVVVVVVVVVVVVD

Organism: Fusarium circinatum (NCBI:txid48490)

Secondary structure (DSSP, 8-state):
-EETTEEEEEEEEEETTEEEEEEEE--EEETTEEEE-SSSSS-EEEEEEESS-EEEEEEEEEEETTTEEEEEEEEEETTTTEEEEEEEEESSSSSEEEEEEEESSPPP-TTHHHHTT-PPEETTEE----TT--EEEEEEE-HHHHHHHHHHHHHHHHHTTHHHHHHHHHHHHHHHHHHHHHHHHHHHHHHHHHHHHHHHHHHHHHHHHHHHHHHHHHHHHHHHHHHHHHHHHHHHHHHHHHHHHHHHHHH-SS--------SSHHHHHHHHHHHHHHHHHHHHHHHHHHHHHHHS--